Protein AF-0000000080313912 (afdb_homodimer)

Sequence (244 aa):
MTMTNVETLVRDYLETWNETDPARRRALFERVYAADAVYVDPHVAAEGREQIEQFVSAVQARYPGVRFTLHGAIDAHHDQARFTWRAAPEGAREPVAIGFDVVVTEQGRMKRVCGFLDEQPGMTMTNVETLVRDYLETWNETDPARRRALFERVYAADAVYVDPHVAAEGREQIEQFVSAVQARYPGVRFTLHGAIDAHHDQARFTWRAAPEGAREPVAIGFDVVVTEQGRMKRVCGFLDEQPG

Nearest PDB structures (foldseek):
  3dxo-assembly1_A  TM=9.340E-01  e=3.156E-14  Agrobacterium fabrum str. C58
  6x1i-assembly1_B  TM=9.127E-01  e=3.494E-13  Agrobacterium fabrum str. C58
  5ieo-assembly1_A  TM=6.331E-01  e=3.611E-06  synthetic construct
  6bjt-assembly1_B  TM=5.965E-01  e=3.678E-04  Pseudomonas sp. EGD-AKN5
  6d63-assembly1_A  TM=5.980E-01  e=7.246E-04  Pseudomonas sp. ADP

InterPro domains:
  IPR032710 NTF2-like domain superfamily [SSF54427] (3-118)
  IPR037401 SnoaL-like domain [PF12680] (10-112)

Solvent-accessible surface area (backbone atoms only — not comparable to full-atom values): 12937 Å² total; per-residue (Å²): 116,56,72,67,56,52,53,51,45,51,52,53,47,39,42,57,63,52,50,81,49,67,70,63,31,52,54,46,46,64,62,34,36,31,74,76,16,36,41,34,37,90,87,44,80,29,62,21,55,66,45,43,50,51,49,46,51,51,52,41,69,75,42,73,67,44,39,53,42,79,47,80,68,76,54,70,54,80,53,34,36,36,39,33,33,34,30,22,43,78,91,50,89,62,61,49,27,29,35,38,36,40,37,35,48,52,96,83,15,36,39,33,38,49,39,45,72,81,38,69,66,129,114,56,71,70,56,53,53,51,45,52,53,52,46,40,41,55,62,51,50,80,50,69,71,61,29,52,56,47,45,62,60,35,34,31,74,76,15,34,42,34,39,90,86,45,81,29,60,21,55,66,46,42,50,51,48,46,52,52,52,42,69,74,42,71,69,45,38,55,40,82,46,80,66,77,54,70,52,79,52,34,37,34,38,32,33,33,28,23,43,80,90,50,90,62,61,50,27,30,34,36,38,39,36,35,48,54,94,83,14,35,38,33,38,49,40,44,73,82,37,68,66,130

Radius of gyration: 18.84 Å; Cα contacts (8 Å, |Δi|>4): 471; chains: 2; bounding box: 37×59×44 Å

Structure (mmCIF, N/CA/C/O backbone):
data_AF-0000000080313912-model_v1
#
loop_
_entity.id
_entity.type
_entity.pdbx_description
1 polymer 'Putative isomerase'
#
loop_
_atom_site.group_PDB
_atom_site.id
_atom_site.type_symbol
_atom_site.label_atom_id
_atom_site.label_alt_id
_atom_site.label_comp_id
_atom_site.label_asym_id
_atom_site.label_entity_id
_atom_site.label_seq_id
_atom_site.pdbx_PDB_ins_code
_atom_site.Cartn_x
_atom_site.Cartn_y
_atom_site.Cartn_z
_atom_site.occupancy
_atom_site.B_iso_or_equiv
_atom_site.auth_seq_id
_atom_site.auth_comp_id
_atom_site.auth_asym_id
_atom_site.auth_atom_id
_atom_site.pdbx_PDB_model_num
ATOM 1 N N . MET A 1 1 ? -17.547 -1.642 -1.432 1 52.94 1 MET A N 1
ATOM 2 C CA . MET A 1 1 ? -17.328 -3.082 -1.383 1 52.94 1 MET A CA 1
ATOM 3 C C . MET A 1 1 ? -17.438 -3.604 0.046 1 52.94 1 MET A C 1
ATOM 5 O O . MET A 1 1 ? -16.969 -2.953 0.986 1 52.94 1 MET A O 1
ATOM 9 N N . THR A 1 2 ? -18.297 -4.559 0.246 1 66.81 2 THR A N 1
ATOM 10 C CA . THR A 1 2 ? -18.422 -5.098 1.596 1 66.81 2 THR A CA 1
ATOM 11 C C . THR A 1 2 ? -17.172 -5.879 1.983 1 66.81 2 THR A C 1
ATOM 13 O O . THR A 1 2 ? -16.359 -6.234 1.123 1 66.81 2 THR A O 1
ATOM 16 N N . MET A 1 3 ? -16.844 -5.812 3.186 1 71.62 3 MET A N 1
ATOM 17 C CA . MET A 1 3 ? -15.688 -6.535 3.725 1 71.62 3 MET A CA 1
ATOM 18 C C . MET A 1 3 ? -15.641 -7.961 3.184 1 71.62 3 MET A C 1
ATOM 20 O O . MET A 1 3 ? -14.57 -8.461 2.838 1 71.62 3 MET A O 1
ATOM 24 N N . THR A 1 4 ? -16.734 -8.586 2.998 1 71.56 4 THR A N 1
ATOM 25 C CA . THR A 1 4 ? -16.812 -9.961 2.527 1 71.56 4 THR A CA 1
ATOM 26 C C . THR A 1 4 ? -16.344 -10.062 1.076 1 71.56 4 THR A C 1
ATOM 28 O O . THR A 1 4 ? -15.633 -11 0.709 1 71.56 4 THR A O 1
ATOM 31 N N . ASN A 1 5 ? -16.562 -9.047 0.352 1 89.69 5 ASN A N 1
ATOM 32 C CA . ASN A 1 5 ? -16.203 -9.07 -1.062 1 89.69 5 ASN A CA 1
ATOM 33 C C . ASN A 1 5 ? -14.695 -8.906 -1.258 1 89.69 5 ASN A C 1
ATOM 35 O O . ASN A 1 5 ? -14.078 -9.641 -2.031 1 89.69 5 ASN A O 1
ATOM 39 N N . VAL A 1 6 ? -14.109 -8.164 -0.35 1 92.94 6 VAL A N 1
ATOM 40 C CA . VAL A 1 6 ? -12.68 -7.918 -0.508 1 92.94 6 VAL A CA 1
ATOM 41 C C . VAL A 1 6 ? -11.891 -9.125 -0.006 1 92.94 6 VAL A C 1
ATOM 43 O O . VAL A 1 6 ? -10.867 -9.492 -0.589 1 92.94 6 VAL A O 1
ATOM 46 N N . GLU A 1 7 ? -12.391 -9.773 1.024 1 93.12 7 GLU A N 1
ATOM 47 C CA . GLU A 1 7 ? -11.734 -10.953 1.562 1 93.12 7 GLU A CA 1
ATOM 48 C C . GLU A 1 7 ? -11.719 -12.094 0.544 1 93.12 7 GLU A C 1
ATOM 50 O O . GLU A 1 7 ? -10.703 -12.766 0.371 1 93.12 7 GLU A O 1
ATOM 55 N N . THR A 1 8 ? -12.859 -12.242 -0.047 1 96.19 8 THR A N 1
ATOM 56 C CA . THR A 1 8 ? -12.945 -13.25 -1.095 1 96.19 8 THR A CA 1
ATOM 57 C C . THR A 1 8 ? -12.008 -12.914 -2.252 1 96.19 8 THR A C 1
ATOM 59 O O . THR A 1 8 ? -11.32 -13.789 -2.779 1 96.19 8 THR A O 1
ATOM 62 N N . LEU A 1 9 ? -11.93 -11.695 -2.643 1 98 9 LEU A N 1
ATOM 63 C CA . LEU A 1 9 ? -11.078 -11.258 -3.742 1 98 9 LEU A CA 1
ATOM 64 C C . LEU A 1 9 ? -9.609 -11.484 -3.408 1 98 9 LEU A C 1
ATOM 66 O O . LEU A 1 9 ? -8.836 -11.938 -4.258 1 98 9 LEU A O 1
ATOM 70 N N . VAL A 1 10 ? -9.203 -11.234 -2.145 1 98.06 10 VAL A N 1
ATOM 71 C CA . VAL A 1 10 ? -7.82 -11.422 -1.72 1 98.06 10 VAL A CA 1
ATOM 72 C C . VAL A 1 10 ? -7.477 -12.914 -1.744 1 98.06 10 VAL A C 1
ATOM 74 O O . VAL A 1 10 ? -6.391 -13.297 -2.189 1 98.06 10 VAL A O 1
ATOM 77 N N . ARG A 1 11 ? -8.383 -13.727 -1.335 1 97.19 11 ARG A N 1
ATOM 78 C CA . ARG A 1 11 ? -8.148 -15.164 -1.364 1 97.19 11 ARG A CA 1
ATOM 79 C C . ARG A 1 11 ? -8.039 -15.672 -2.797 1 97.19 11 ARG A C 1
ATOM 81 O O . ARG A 1 11 ? -7.16 -16.484 -3.111 1 97.19 11 ARG A O 1
ATOM 88 N N . ASP A 1 12 ? -8.93 -15.211 -3.635 1 98.12 12 ASP A N 1
ATOM 89 C CA . ASP A 1 12 ? -8.859 -15.562 -5.047 1 98.12 12 ASP A CA 1
ATOM 90 C C . ASP A 1 12 ? -7.559 -15.062 -5.672 1 98.12 12 ASP A C 1
ATOM 92 O O . ASP A 1 12 ? -6.973 -15.734 -6.523 1 98.12 12 ASP A O 1
ATOM 96 N N . TYR A 1 13 ? -7.113 -13.914 -5.27 1 98.69 13 TYR A N 1
ATOM 97 C CA . TYR A 1 13 ? -5.844 -13.359 -5.727 1 98.69 13 TYR A CA 1
ATOM 98 C C . TYR A 1 13 ? -4.684 -14.281 -5.375 1 98.69 13 TYR A C 1
ATOM 100 O O . TYR A 1 13 ? -3.863 -14.617 -6.234 1 98.69 13 TYR A O 1
ATOM 108 N N . LEU A 1 14 ? -4.645 -14.727 -4.121 1 98.38 14 LEU A N 1
ATOM 109 C CA . LEU A 1 14 ? -3.576 -15.633 -3.725 1 98.38 14 LEU A CA 1
ATOM 110 C C . LEU A 1 14 ? -3.67 -16.953 -4.492 1 98.38 14 LEU A C 1
ATOM 112 O O . LEU A 1 14 ? -2.646 -17.562 -4.82 1 98.38 14 LEU A O 1
ATOM 116 N N . GLU A 1 15 ? -4.887 -17.328 -4.848 1 98.12 15 GLU A N 1
ATOM 117 C CA . GLU A 1 15 ? -5.074 -18.547 -5.621 1 98.12 15 GLU A CA 1
ATOM 118 C C . GLU A 1 15 ? -4.488 -18.406 -7.023 1 98.12 15 GLU A C 1
ATOM 120 O O . GLU A 1 15 ? -4.035 -19.391 -7.613 1 98.12 15 GLU A O 1
ATOM 125 N N . THR A 1 16 ? -4.434 -17.219 -7.59 1 98.44 16 THR A N 1
ATOM 126 C CA . THR A 1 16 ? -3.82 -17.031 -8.906 1 98.44 16 THR A CA 1
ATOM 127 C C . THR A 1 16 ? -2.348 -17.438 -8.875 1 98.44 16 THR A C 1
ATOM 129 O O . THR A 1 16 ? -1.796 -17.875 -9.883 1 98.44 16 THR A O 1
ATOM 132 N N . TRP A 1 17 ? -1.723 -17.344 -7.734 1 97.75 17 TRP A N 1
ATOM 133 C CA . TRP A 1 17 ? -0.312 -17.672 -7.582 1 97.75 17 TRP A CA 1
ATOM 134 C C . TRP A 1 17 ? -0.129 -19.172 -7.387 1 97.75 17 TRP A C 1
ATOM 136 O O . TRP A 1 17 ? 0.978 -19.703 -7.539 1 97.75 17 TRP A O 1
ATOM 146 N N . ASN A 1 18 ? -1.208 -19.828 -7.047 1 97.31 18 ASN A N 1
ATOM 147 C CA . ASN A 1 18 ? -1.13 -21.25 -6.711 1 97.31 18 ASN A CA 1
ATOM 148 C C . ASN A 1 18 ? -1.649 -22.125 -7.852 1 97.31 18 ASN A C 1
ATOM 150 O O . ASN A 1 18 ? -1.262 -23.297 -7.973 1 97.31 18 ASN A O 1
ATOM 154 N N . GLU A 1 19 ? -2.572 -21.594 -8.672 1 97.5 19 GLU A N 1
ATOM 155 C CA . GLU A 1 19 ? -3.219 -22.359 -9.734 1 97.5 19 GLU A CA 1
ATOM 156 C C . GLU A 1 19 ? -2.248 -22.641 -10.883 1 97.5 19 GLU A C 1
ATOM 158 O O . GLU A 1 19 ? -1.717 -21.703 -11.492 1 97.5 19 GLU A O 1
ATOM 163 N N . THR A 1 20 ? -2.059 -23.953 -11.211 1 94.88 20 THR A N 1
ATOM 164 C CA . THR A 1 20 ? -1.034 -24.297 -12.188 1 94.88 20 THR A CA 1
ATOM 165 C C . THR A 1 20 ? -1.67 -24.734 -13.5 1 94.88 20 THR A C 1
ATOM 167 O O . THR A 1 20 ? -0.987 -24.828 -14.523 1 94.88 20 THR A O 1
ATOM 170 N N . ASP A 1 21 ? -2.979 -24.922 -13.516 1 95.5 21 ASP A N 1
ATOM 171 C CA . ASP A 1 21 ? -3.672 -25.203 -14.766 1 95.5 21 ASP A CA 1
ATOM 172 C C . ASP A 1 21 ? -3.896 -23.938 -15.57 1 95.5 21 ASP A C 1
ATOM 174 O O . ASP A 1 21 ? -4.57 -23.016 -15.109 1 95.5 21 ASP A O 1
ATOM 178 N N . PRO A 1 22 ? -3.438 -23.891 -16.781 1 91.62 22 PRO A N 1
ATOM 179 C CA . PRO A 1 22 ? -3.473 -22.625 -17.516 1 91.62 22 PRO A CA 1
ATOM 180 C C . PRO A 1 22 ? -4.895 -22.141 -17.781 1 91.62 22 PRO A C 1
ATOM 182 O O . PRO A 1 22 ? -5.16 -20.938 -17.703 1 91.62 22 PRO A O 1
ATOM 185 N N . ALA A 1 23 ? -5.797 -23.016 -18.094 1 94.56 23 ALA A N 1
ATOM 186 C CA . ALA A 1 23 ? -7.168 -22.609 -18.391 1 94.56 23 ALA A CA 1
ATOM 187 C C . ALA A 1 23 ? -7.867 -22.094 -17.125 1 94.56 23 ALA A C 1
ATOM 189 O O . ALA A 1 23 ? -8.555 -21.062 -17.172 1 94.56 23 ALA A O 1
ATOM 190 N N . ARG A 1 24 ? -7.707 -22.812 -16.047 1 97.06 24 ARG A N 1
ATOM 191 C CA . ARG A 1 24 ? -8.289 -22.391 -14.781 1 97.06 24 ARG A CA 1
ATOM 192 C C . ARG A 1 24 ? -7.672 -21.078 -14.305 1 97.06 24 ARG A C 1
ATOM 194 O O . ARG A 1 24 ? -8.367 -20.203 -13.766 1 97.06 24 ARG A O 1
ATOM 201 N N . ARG A 1 25 ? -6.379 -20.969 -14.531 1 96.38 25 ARG A N 1
ATOM 202 C CA . ARG A 1 25 ? -5.688 -19.734 -14.141 1 96.38 25 ARG A CA 1
ATOM 203 C C . ARG A 1 25 ? -6.203 -18.547 -14.93 1 96.38 25 ARG A C 1
ATOM 205 O O . ARG A 1 25 ? -6.461 -1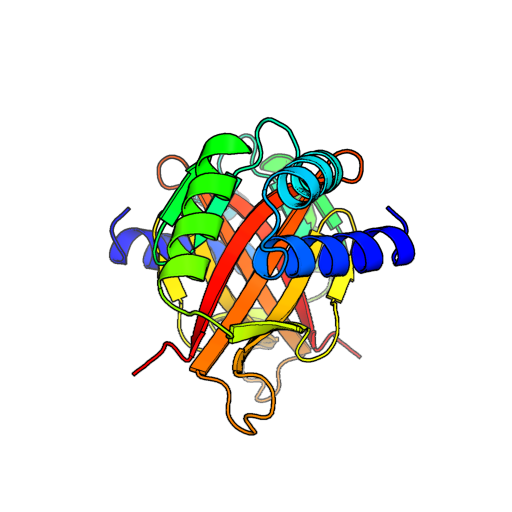7.484 -14.359 1 96.38 25 ARG A O 1
ATOM 212 N N . ARG A 1 26 ? -6.395 -18.703 -16.188 1 95.06 26 ARG A N 1
ATOM 213 C CA . ARG A 1 26 ? -6.895 -17.609 -17.031 1 95.06 26 ARG A CA 1
ATOM 214 C C . ARG A 1 26 ? -8.266 -17.141 -16.547 1 95.06 26 ARG A C 1
ATOM 216 O O . ARG A 1 26 ? -8.516 -15.938 -16.469 1 95.06 26 ARG A O 1
ATOM 223 N N . ALA A 1 27 ? -9.156 -18.062 -16.25 1 97 27 ALA A N 1
ATOM 224 C CA . ALA A 1 27 ? -10.492 -17.719 -15.758 1 97 27 ALA A CA 1
ATOM 225 C C . ALA A 1 27 ? -10.406 -16.984 -14.422 1 97 27 ALA A C 1
ATOM 227 O O . ALA A 1 27 ? -11.141 -16.016 -14.188 1 97 27 ALA A O 1
ATOM 228 N N . LEU A 1 28 ? -9.531 -17.484 -13.625 1 98 28 LEU A N 1
ATOM 229 C CA . LEU A 1 28 ? -9.32 -16.875 -12.32 1 98 28 LEU A CA 1
ATOM 230 C C . LEU A 1 28 ? -8.789 -15.453 -12.469 1 98 28 LEU A C 1
ATOM 232 O O . LEU A 1 28 ? -9.242 -14.539 -11.773 1 98 28 LEU A O 1
ATOM 236 N N . PHE A 1 29 ? -7.879 -15.227 -13.414 1 98.38 29 PHE A N 1
ATOM 237 C CA . PHE A 1 29 ? -7.316 -13.906 -13.664 1 98.38 29 PHE A CA 1
ATOM 238 C C . PHE A 1 29 ? -8.398 -12.93 -14.117 1 98.38 29 PHE A C 1
ATOM 240 O O . PHE A 1 29 ? -8.422 -11.773 -13.695 1 98.38 29 PHE A O 1
ATOM 247 N N . GLU A 1 30 ? -9.312 -13.398 -14.906 1 97.19 30 GLU A N 1
ATOM 248 C CA . GLU A 1 30 ? -10.391 -12.555 -15.414 1 97.19 30 GLU A CA 1
ATOM 249 C C . GLU A 1 30 ? -11.32 -12.117 -14.289 1 97.19 30 GLU A C 1
ATOM 251 O O . GLU A 1 30 ? -11.875 -11.016 -14.32 1 97.19 30 GLU A O 1
ATOM 256 N N . ARG A 1 31 ? -11.422 -12.961 -13.32 1 97.12 31 ARG A N 1
ATOM 257 C CA . ARG A 1 31 ? -12.297 -12.664 -12.195 1 97.12 31 ARG A CA 1
ATOM 258 C C . ARG A 1 31 ? -11.609 -11.734 -11.195 1 97.12 31 ARG A C 1
ATOM 260 O O . ARG A 1 31 ? -12.266 -10.898 -10.562 1 97.12 31 ARG A O 1
ATOM 267 N N . VAL A 1 32 ? -10.32 -11.828 -11.133 1 98.5 32 VAL A N 1
ATOM 268 C CA . VAL A 1 32 ? -9.586 -11.227 -10.023 1 98.5 32 VAL A CA 1
ATOM 269 C C . VAL A 1 32 ? -9.055 -9.859 -10.438 1 98.5 32 VAL A C 1
ATOM 271 O O . VAL A 1 32 ? -9.117 -8.898 -9.664 1 98.5 32 VAL A O 1
ATOM 274 N N . TYR A 1 33 ? -8.609 -9.742 -11.703 1 98.75 33 TYR A N 1
ATOM 275 C CA . TYR A 1 33 ? -7.895 -8.539 -12.109 1 98.75 33 TYR A CA 1
ATOM 276 C C . TYR A 1 33 ? -8.734 -7.711 -13.078 1 98.75 33 TYR A C 1
ATOM 278 O O . TYR A 1 33 ? -9.398 -8.258 -13.961 1 98.75 33 TYR A O 1
ATOM 286 N N . ALA A 1 34 ? -8.703 -6.41 -12.953 1 98.5 34 ALA A N 1
ATOM 287 C CA . ALA A 1 34 ? -9.148 -5.527 -14.023 1 98.5 34 ALA A CA 1
ATOM 288 C C . ALA A 1 34 ? -8.297 -5.723 -15.281 1 98.5 34 ALA A C 1
ATOM 290 O O . ALA A 1 34 ? -7.152 -6.168 -15.203 1 98.5 34 ALA A O 1
ATOM 291 N N . ALA A 1 35 ? -8.828 -5.383 -16.406 1 98.06 35 ALA A N 1
ATOM 292 C CA . ALA A 1 35 ? -8.117 -5.582 -17.656 1 98.06 35 ALA A CA 1
ATOM 293 C C . ALA A 1 35 ? -6.828 -4.77 -17.703 1 98.06 35 ALA A C 1
ATOM 295 O O . ALA A 1 35 ? -5.832 -5.203 -18.281 1 98.06 35 ALA A O 1
ATOM 296 N N . ASP A 1 36 ? -6.832 -3.621 -17.016 1 98.12 36 ASP A N 1
ATOM 297 C CA . ASP A 1 36 ? -5.672 -2.736 -17 1 98.12 36 ASP A CA 1
ATOM 298 C C . ASP A 1 36 ? -4.992 -2.734 -15.633 1 98.12 36 ASP A C 1
ATOM 300 O O . ASP A 1 36 ? -4.461 -1.709 -15.203 1 98.12 36 ASP A O 1
ATOM 304 N N . ALA A 1 37 ? -5.09 -3.875 -14.945 1 98.75 37 ALA A N 1
ATOM 305 C CA . ALA A 1 37 ? -4.477 -3.99 -13.617 1 98.75 37 ALA A CA 1
ATOM 306 C C . ALA A 1 37 ? -2.969 -3.766 -13.695 1 98.75 37 ALA A C 1
ATOM 308 O O . ALA A 1 37 ? -2.334 -4.098 -14.695 1 98.75 37 ALA A O 1
ATOM 309 N N . VAL A 1 38 ? -2.422 -3.146 -12.68 1 98.88 38 VAL A N 1
ATOM 310 C CA . VAL A 1 38 ? -0.985 -2.947 -12.531 1 98.88 38 VAL A CA 1
ATOM 311 C C . VAL A 1 38 ? -0.48 -3.723 -11.32 1 98.88 38 VAL A C 1
ATOM 313 O O . VAL A 1 38 ? -1.07 -3.652 -10.234 1 98.88 38 VAL A O 1
ATOM 316 N N . TYR A 1 39 ? 0.536 -4.52 -11.523 1 98.88 39 TYR A N 1
ATOM 317 C CA . TYR A 1 39 ? 1.182 -5.297 -10.469 1 98.88 39 TYR A CA 1
ATOM 318 C C . TYR A 1 39 ? 2.652 -4.922 -10.336 1 98.88 39 TYR A C 1
ATOM 320 O O . TYR A 1 39 ? 3.418 -5.039 -11.297 1 98.88 39 TYR A O 1
ATOM 328 N N . VAL A 1 40 ? 3.012 -4.414 -9.133 1 98.81 40 VAL A N 1
ATOM 329 C CA . VAL A 1 40 ? 4.391 -3.998 -8.914 1 98.81 40 VAL A CA 1
ATOM 330 C C . VAL A 1 40 ? 4.934 -4.652 -7.641 1 98.81 40 VAL A C 1
ATOM 332 O O . VAL A 1 40 ? 4.312 -4.562 -6.578 1 98.81 40 VAL A O 1
ATOM 335 N N . ASP A 1 41 ? 5.938 -5.371 -7.734 1 98.06 41 ASP A N 1
ATOM 336 C CA . ASP A 1 41 ? 6.734 -5.832 -6.602 1 98.06 41 ASP A CA 1
ATOM 337 C C . ASP A 1 41 ? 8.227 -5.648 -6.863 1 98.06 41 ASP A C 1
ATOM 339 O O . ASP A 1 41 ? 8.617 -5.082 -7.891 1 98.06 41 ASP A O 1
ATOM 343 N N . PRO A 1 42 ? 9.164 -5.93 -5.945 1 97.31 42 PRO A N 1
ATOM 344 C CA . PRO A 1 42 ? 10.578 -5.594 -6.148 1 97.31 42 PRO A CA 1
ATOM 345 C C . PRO A 1 42 ? 11.141 -6.18 -7.441 1 97.31 42 PRO A C 1
ATOM 347 O O . PRO A 1 42 ? 12.117 -5.656 -7.988 1 97.31 42 PRO A O 1
ATOM 350 N N . HIS A 1 43 ? 10.523 -7.145 -7.973 1 96.88 43 HIS A N 1
ATOM 351 C CA . HIS A 1 43 ? 11.102 -7.875 -9.094 1 96.88 43 HIS A CA 1
ATOM 352 C C . HIS A 1 43 ? 10.453 -7.461 -10.414 1 96.88 43 HIS A C 1
ATOM 354 O O . HIS A 1 43 ? 11.023 -7.691 -11.484 1 96.88 43 HIS A O 1
ATOM 360 N N . VAL A 1 44 ? 9.289 -6.832 -10.344 1 98 44 VAL A N 1
ATOM 361 C CA . VAL A 1 44 ? 8.586 -6.617 -11.602 1 98 44 VAL A CA 1
ATOM 362 C C . VAL A 1 44 ? 7.66 -5.41 -11.484 1 98 44 VAL A C 1
ATOM 364 O O . VAL A 1 44 ? 7.184 -5.09 -10.391 1 98 44 VAL A O 1
ATOM 367 N N . ALA A 1 45 ? 7.434 -4.727 -12.562 1 98.62 45 ALA A N 1
ATOM 368 C CA . ALA A 1 45 ? 6.309 -3.836 -12.82 1 98.62 45 ALA A CA 1
ATOM 369 C C . ALA A 1 45 ? 5.523 -4.289 -14.055 1 98.62 45 ALA A C 1
ATOM 371 O O . ALA A 1 45 ? 5.953 -4.066 -15.188 1 98.62 45 ALA A O 1
ATOM 372 N N . ALA A 1 46 ? 4.371 -4.941 -13.844 1 98.75 46 ALA A N 1
ATOM 373 C CA . ALA A 1 46 ? 3.59 -5.551 -14.914 1 98.75 46 ALA A CA 1
ATOM 374 C C . ALA A 1 46 ? 2.266 -4.816 -15.117 1 98.75 46 ALA A C 1
ATOM 376 O O . ALA A 1 46 ? 1.638 -4.383 -14.148 1 98.75 46 ALA A O 1
ATOM 377 N N . GLU A 1 47 ? 1.92 -4.699 -16.328 1 98.62 47 GLU A N 1
ATOM 378 C CA . GLU A 1 47 ? 0.667 -4.027 -16.656 1 98.62 47 GLU A CA 1
ATOM 379 C C . GLU A 1 47 ? -0.229 -4.926 -17.516 1 98.62 47 GLU A C 1
ATOM 381 O O . GLU A 1 47 ? 0.21 -5.465 -18.531 1 98.62 47 GLU A O 1
ATOM 386 N N . GLY A 1 48 ? -1.445 -4.977 -17.078 1 98.38 48 GLY A N 1
ATOM 387 C CA . GLY A 1 48 ? -2.418 -5.805 -17.781 1 98.38 48 GLY A CA 1
ATOM 388 C C . GLY A 1 48 ? -2.361 -7.266 -17.375 1 98.38 48 GLY A C 1
ATOM 389 O O . GLY A 1 48 ? -1.322 -7.746 -16.906 1 98.38 48 GLY A O 1
ATOM 390 N N . ARG A 1 49 ? -3.465 -7.98 -17.594 1 98.19 49 ARG A N 1
ATOM 391 C CA . ARG A 1 49 ? -3.613 -9.359 -17.156 1 98.19 49 ARG A CA 1
ATOM 392 C C . ARG A 1 49 ? -2.562 -10.258 -17.812 1 98.19 49 ARG A C 1
ATOM 394 O O . ARG A 1 49 ? -2.006 -11.141 -17.156 1 98.19 49 ARG A O 1
ATOM 401 N N . GLU A 1 50 ? -2.223 -9.969 -18.984 1 97 50 GLU A N 1
ATOM 402 C CA . GLU A 1 50 ? -1.305 -10.844 -19.719 1 97 50 GLU A CA 1
ATOM 403 C C . GLU A 1 50 ? 0.096 -10.789 -19.109 1 97 50 GLU A C 1
ATOM 405 O O . GLU A 1 50 ? 0.699 -11.828 -18.844 1 97 50 GLU A O 1
ATOM 410 N N . GLN A 1 51 ? 0.583 -9.57 -18.859 1 98.31 51 GLN A N 1
ATOM 411 C CA . GLN A 1 51 ? 1.914 -9.43 -18.281 1 98.31 51 GLN A CA 1
ATOM 412 C C . GLN A 1 51 ? 1.957 -10 -16.859 1 98.31 51 GLN A C 1
ATOM 414 O O . GLN A 1 51 ? 2.939 -10.633 -16.469 1 98.31 51 GLN A O 1
ATOM 419 N N . ILE A 1 52 ? 0.918 -9.781 -16.125 1 98.62 52 ILE A N 1
ATOM 420 C CA . ILE A 1 52 ? 0.866 -10.289 -14.758 1 98.62 52 ILE A CA 1
ATOM 421 C C . ILE A 1 52 ? 0.862 -11.812 -14.773 1 98.62 52 ILE A C 1
ATOM 423 O O . ILE A 1 52 ? 1.596 -12.453 -14.016 1 98.62 52 ILE A O 1
ATOM 427 N N . GLU A 1 53 ? 0.067 -12.367 -15.641 1 97.62 53 GLU A N 1
ATOM 428 C CA . GLU A 1 53 ? -0.008 -13.82 -15.742 1 97.62 53 GLU A CA 1
ATOM 429 C C . GLU A 1 53 ? 1.338 -14.414 -16.141 1 97.62 53 GLU A C 1
ATOM 431 O O . GLU A 1 53 ? 1.726 -15.477 -15.648 1 97.62 53 GLU A O 1
ATOM 436 N N . GLN A 1 54 ? 2.023 -13.781 -17.047 1 96.81 54 GLN A N 1
ATOM 437 C CA . GLN A 1 54 ? 3.346 -14.242 -17.453 1 96.81 54 GLN A CA 1
ATOM 438 C C . GLN A 1 54 ? 4.309 -14.266 -16.266 1 96.81 54 GLN A C 1
ATOM 440 O O . GLN A 1 54 ? 5.086 -15.203 -16.094 1 96.81 54 GLN A O 1
ATOM 445 N N . PHE A 1 55 ? 4.23 -13.266 -15.5 1 97.88 55 PHE A N 1
ATOM 446 C CA . PHE A 1 55 ? 5.113 -13.188 -14.344 1 97.88 55 PHE A CA 1
ATOM 447 C C . PHE A 1 55 ? 4.781 -14.281 -13.336 1 97.88 55 PHE A C 1
ATOM 449 O O . PHE A 1 55 ? 5.68 -14.945 -12.82 1 97.88 55 PHE A O 1
ATOM 456 N N . VAL A 1 56 ? 3.498 -14.453 -13.055 1 97.44 56 VAL A N 1
ATOM 457 C CA . VAL A 1 56 ? 3.062 -15.492 -12.133 1 97.44 56 VAL A CA 1
ATOM 458 C C . VAL A 1 56 ? 3.543 -16.859 -12.625 1 97.44 56 VAL A C 1
ATOM 460 O O . VAL A 1 56 ? 4.043 -17.672 -11.844 1 97.44 56 VAL A O 1
ATOM 463 N N . SER A 1 57 ? 3.436 -17.078 -13.93 1 96.25 57 SER A N 1
ATOM 464 C CA . SER A 1 57 ? 3.896 -18.328 -14.531 1 96.25 57 SER A CA 1
ATOM 465 C C . SER A 1 57 ? 5.395 -18.516 -14.328 1 96.25 57 SER A C 1
ATOM 467 O O . SER A 1 57 ? 5.844 -19.625 -14 1 96.25 57 SER A O 1
ATOM 469 N N . ALA A 1 58 ? 6.125 -17.469 -14.523 1 96.44 58 ALA A N 1
ATOM 470 C CA . ALA A 1 58 ? 7.574 -17.531 -14.352 1 96.44 58 ALA A CA 1
ATOM 471 C C . ALA A 1 58 ? 7.945 -17.844 -12.906 1 96.44 58 ALA A C 1
ATOM 473 O O . ALA A 1 58 ? 8.852 -18.641 -12.648 1 96.44 58 ALA A O 1
ATOM 474 N N . VAL A 1 59 ? 7.285 -17.203 -11.984 1 95.69 59 VAL A N 1
ATOM 475 C CA . VAL A 1 59 ? 7.547 -17.438 -10.57 1 95.69 59 VAL A CA 1
ATOM 476 C C . VAL A 1 59 ? 7.211 -18.891 -10.211 1 95.69 59 VAL A C 1
ATOM 478 O O . VAL A 1 59 ? 7.984 -19.562 -9.523 1 95.69 59 VAL A O 1
ATOM 481 N N . GLN A 1 60 ? 6.094 -19.406 -10.688 1 95.19 60 GLN A N 1
ATOM 482 C CA . GLN A 1 60 ? 5.699 -20.781 -10.414 1 95.19 60 GLN A CA 1
ATOM 483 C C . GLN A 1 60 ? 6.738 -21.766 -10.945 1 95.19 60 GLN A C 1
ATOM 485 O O . GLN A 1 60 ? 7.031 -22.766 -10.305 1 95.19 60 GLN A O 1
ATOM 490 N N . ALA A 1 61 ? 7.23 -21.438 -12.086 1 94.5 61 ALA A N 1
ATOM 491 C CA . ALA A 1 61 ? 8.234 -22.312 -12.695 1 94.5 61 ALA A CA 1
ATOM 492 C C . ALA A 1 61 ? 9.523 -22.328 -11.867 1 94.5 61 ALA A C 1
ATOM 494 O O . ALA A 1 61 ? 10.195 -23.359 -11.781 1 94.5 61 ALA A O 1
ATOM 495 N N . ARG A 1 62 ? 9.828 -21.219 -11.25 1 92.75 62 ARG A N 1
ATOM 496 C CA . ARG A 1 62 ? 11.062 -21.078 -10.477 1 92.75 62 ARG A CA 1
ATOM 497 C C . ARG A 1 62 ? 10.93 -21.75 -9.117 1 92.75 62 ARG A C 1
ATOM 499 O O . ARG A 1 62 ? 11.922 -22.203 -8.531 1 92.75 62 ARG A O 1
ATOM 506 N N . TYR A 1 63 ? 9.719 -21.875 -8.586 1 90.88 63 TYR A N 1
ATOM 507 C CA . TYR A 1 63 ? 9.477 -22.406 -7.254 1 90.88 63 TYR A CA 1
ATOM 508 C C . TYR A 1 63 ? 8.398 -23.484 -7.289 1 90.88 63 TYR A C 1
ATOM 510 O O . TYR A 1 63 ? 7.348 -23.344 -6.652 1 90.88 63 TYR A O 1
ATOM 518 N N . PRO A 1 64 ? 8.742 -24.578 -7.949 1 90.5 64 PRO A N 1
ATOM 519 C CA . PRO A 1 64 ? 7.75 -25.656 -8.016 1 90.5 64 PRO A CA 1
ATOM 520 C C . PRO A 1 64 ? 7.359 -26.188 -6.641 1 90.5 64 PRO A C 1
ATOM 522 O O . PRO A 1 64 ? 8.227 -26.375 -5.781 1 90.5 64 PRO A O 1
ATOM 525 N N . GLY A 1 65 ? 6.082 -26.297 -6.402 1 91.12 65 GLY A N 1
ATOM 526 C CA . GLY A 1 65 ? 5.594 -26.891 -5.172 1 91.12 65 GLY A CA 1
ATOM 527 C C . GLY A 1 65 ? 5.379 -25.875 -4.062 1 91.12 65 GLY A C 1
ATOM 528 O O . GLY A 1 65 ? 4.891 -26.234 -2.984 1 91.12 65 GLY A O 1
ATOM 529 N N . VAL A 1 66 ? 5.777 -24.719 -4.281 1 95.31 66 VAL A N 1
ATOM 530 C CA . VAL A 1 66 ? 5.586 -23.672 -3.287 1 95.31 66 VAL A CA 1
ATOM 531 C C . VAL A 1 66 ? 4.152 -23.141 -3.355 1 95.31 66 VAL A C 1
ATOM 533 O O . VAL A 1 66 ? 3.602 -22.969 -4.445 1 95.31 66 VAL A O 1
ATOM 536 N N . ARG A 1 67 ? 3.566 -22.922 -2.197 1 96.81 67 ARG A N 1
ATOM 537 C CA . ARG A 1 67 ? 2.213 -22.391 -2.104 1 96.81 67 ARG A CA 1
ATOM 538 C C . ARG A 1 67 ? 2.211 -21.031 -1.4 1 96.81 67 ARG A C 1
ATOM 540 O O . ARG A 1 67 ? 2.891 -20.859 -0.388 1 96.81 67 ARG A O 1
ATOM 547 N N . PHE A 1 68 ? 1.438 -20.172 -1.95 1 97.31 68 PHE A N 1
ATOM 548 C CA . PHE A 1 68 ? 1.221 -18.859 -1.354 1 97.31 68 PHE A CA 1
ATOM 549 C C . PHE A 1 68 ? -0.062 -18.844 -0.532 1 97.31 68 PHE A C 1
ATOM 551 O O . PHE A 1 68 ? -1.141 -19.141 -1.048 1 97.31 68 PHE A O 1
ATOM 558 N N . THR A 1 69 ? 0.063 -18.469 0.746 1 97 69 THR A N 1
ATOM 559 C CA . THR A 1 69 ? -1.095 -18.469 1.632 1 97 69 THR A CA 1
ATOM 560 C C . THR A 1 69 ? -1.13 -17.203 2.475 1 97 69 THR A C 1
ATOM 562 O O . THR A 1 69 ? -0.094 -16.578 2.705 1 97 69 THR A O 1
ATOM 565 N N . LEU A 1 70 ? -2.35 -16.891 2.848 1 97.62 70 LEU A N 1
ATOM 566 C CA . LEU A 1 70 ? -2.539 -15.742 3.713 1 97.62 70 LEU A CA 1
ATOM 567 C C . LEU A 1 70 ? -1.821 -15.93 5.043 1 97.62 70 LEU A C 1
ATOM 569 O O . LEU A 1 70 ? -1.872 -17.016 5.633 1 97.62 70 LEU A O 1
ATOM 573 N N . HIS A 1 71 ? -1.108 -14.969 5.48 1 96.81 71 HIS A N 1
ATOM 574 C CA . HIS A 1 71 ? -0.433 -14.938 6.773 1 96.81 71 HIS A CA 1
ATOM 575 C C . HIS A 1 71 ? -0.95 -13.797 7.641 1 96.81 71 HIS A C 1
ATOM 577 O O . HIS A 1 71 ? -0.488 -12.664 7.52 1 96.81 71 HIS A O 1
ATOM 583 N N . GLY A 1 72 ? -1.88 -14.125 8.539 1 96.38 72 GLY A N 1
ATOM 584 C CA . GLY A 1 72 ? -2.506 -13.109 9.375 1 96.38 72 GLY A CA 1
ATOM 585 C C . GLY A 1 72 ? -3.818 -12.602 8.812 1 96.38 72 GLY A C 1
ATOM 586 O O . GLY A 1 72 ? -4.461 -13.281 8.008 1 96.38 72 GLY A O 1
ATOM 587 N N . ALA A 1 73 ? -4.266 -11.391 9.234 1 96.94 73 ALA A N 1
ATOM 588 C CA . ALA A 1 73 ? -5.578 -10.852 8.883 1 96.94 73 ALA A CA 1
ATOM 589 C C . ALA A 1 73 ? -5.492 -9.953 7.652 1 96.94 73 ALA A C 1
ATOM 591 O O . ALA A 1 73 ? -4.406 -9.484 7.293 1 96.94 73 ALA A O 1
ATOM 592 N N . ILE A 1 74 ? -6.617 -9.828 7.02 1 98.12 74 ILE A N 1
ATOM 593 C CA . ILE A 1 74 ? -6.801 -8.805 5.992 1 98.12 74 ILE A CA 1
ATOM 594 C C . ILE A 1 74 ? -7.336 -7.523 6.629 1 98.12 74 ILE A C 1
ATOM 596 O O . ILE A 1 74 ? -8.305 -7.555 7.391 1 98.12 74 ILE A O 1
ATOM 600 N N . ASP A 1 75 ? -6.645 -6.414 6.488 1 97.75 75 ASP A N 1
ATOM 601 C CA . ASP A 1 75 ? -7.125 -5.098 6.898 1 97.75 75 ASP A CA 1
ATOM 602 C C . ASP A 1 75 ? -7.668 -4.316 5.703 1 97.75 75 ASP A C 1
ATOM 604 O O . ASP A 1 75 ? -6.902 -3.838 4.867 1 97.75 75 ASP A O 1
ATOM 608 N N . ALA A 1 76 ? -9.039 -4.238 5.633 1 97.69 76 ALA A N 1
ATOM 609 C CA . ALA A 1 76 ? -9.672 -3.652 4.457 1 97.69 76 ALA A CA 1
ATOM 610 C C . ALA A 1 76 ? -10.547 -2.463 4.84 1 97.69 76 ALA A C 1
ATOM 612 O O . ALA A 1 76 ? -11.18 -2.465 5.902 1 97.69 76 ALA A O 1
ATOM 613 N N . HIS A 1 77 ? -10.492 -1.427 4.098 1 97.19 77 HIS A N 1
ATOM 614 C CA . HIS A 1 77 ? -11.43 -0.309 4.145 1 97.19 77 HIS A CA 1
ATOM 615 C C . HIS A 1 77 ? -11.516 0.394 2.795 1 97.19 77 HIS A C 1
ATOM 617 O O . HIS A 1 77 ? -10.562 0.369 2.014 1 97.19 77 HIS A O 1
ATOM 623 N N . HIS A 1 78 ? -12.695 1.002 2.475 1 97 78 HIS A N 1
ATOM 624 C CA . HIS A 1 78 ? -12.945 1.651 1.192 1 97 78 HIS A CA 1
ATOM 625 C C . HIS A 1 78 ? -12.633 0.713 0.031 1 97 78 HIS A C 1
ATOM 627 O O . HIS A 1 78 ? -13.195 -0.382 -0.055 1 97 78 HIS A O 1
ATOM 633 N N . ASP A 1 79 ? -11.672 1.022 -0.818 1 96.62 79 ASP A N 1
ATOM 634 C CA . ASP A 1 79 ? -11.391 0.219 -2.004 1 96.62 79 ASP A CA 1
ATOM 635 C C . ASP A 1 79 ? -10 -0.411 -1.92 1 96.62 79 ASP A C 1
ATOM 637 O O . ASP A 1 79 ? -9.383 -0.708 -2.945 1 96.62 79 ASP A O 1
ATOM 641 N N . GLN A 1 80 ? -9.57 -0.59 -0.667 1 98.31 80 GLN A N 1
ATOM 642 C CA . GLN A 1 80 ? -8.203 -1.097 -0.553 1 98.31 80 GLN A CA 1
ATOM 643 C C . GLN A 1 80 ? -8.078 -2.088 0.6 1 98.31 80 GLN A C 1
ATOM 645 O O . GLN A 1 80 ? -8.938 -2.127 1.487 1 98.31 80 GLN A O 1
ATOM 650 N N . ALA A 1 81 ? -7.062 -2.854 0.547 1 98.5 81 ALA A N 1
ATOM 651 C CA . ALA A 1 81 ? -6.754 -3.818 1.6 1 98.5 81 ALA A CA 1
ATOM 652 C C . ALA A 1 81 ? -5.25 -4.074 1.685 1 98.5 81 ALA A C 1
ATOM 654 O O . ALA A 1 81 ? -4.539 -3.955 0.687 1 98.5 81 ALA A O 1
ATOM 655 N N . ARG A 1 82 ? -4.797 -4.387 2.816 1 98.81 82 ARG A N 1
ATOM 656 C CA . ARG A 1 82 ? -3.434 -4.871 3.004 1 98.81 82 ARG A CA 1
ATOM 657 C C . ARG A 1 82 ? -3.424 -6.238 3.68 1 98.81 82 ARG A C 1
ATOM 659 O O . ARG A 1 82 ? -4.285 -6.531 4.512 1 98.81 82 ARG A O 1
ATOM 666 N N . PHE A 1 83 ? -2.479 -6.996 3.342 1 98.75 83 PHE A N 1
ATOM 667 C CA . PHE A 1 83 ? -2.338 -8.328 3.91 1 98.75 83 PHE A CA 1
ATOM 668 C C . PHE A 1 83 ? -0.931 -8.867 3.684 1 98.75 83 PHE A C 1
ATOM 670 O O . PHE A 1 83 ? -0.201 -8.375 2.822 1 98.75 83 PHE A O 1
ATOM 677 N N . THR A 1 84 ? -0.562 -9.828 4.496 1 98.62 84 THR A N 1
ATOM 678 C CA . THR A 1 84 ? 0.704 -10.547 4.395 1 98.62 84 THR A CA 1
ATOM 679 C C . THR A 1 84 ? 0.478 -11.977 3.908 1 98.62 84 THR A C 1
ATOM 681 O O . THR A 1 84 ? -0.556 -12.578 4.203 1 98.62 84 THR A O 1
ATOM 684 N N . TRP A 1 85 ? 1.394 -12.383 3.119 1 98.06 85 TRP A N 1
ATOM 685 C CA . TRP A 1 85 ? 1.353 -13.758 2.639 1 98.06 85 TRP A CA 1
ATOM 686 C C . TRP A 1 85 ? 2.691 -14.453 2.863 1 98.06 85 TRP A C 1
ATOM 688 O O . TRP A 1 85 ? 3.711 -13.797 3.08 1 98.06 85 TRP A O 1
ATOM 698 N N . ARG A 1 86 ? 2.639 -15.711 2.934 1 96.88 86 ARG A N 1
ATOM 699 C CA . ARG A 1 86 ? 3.854 -16.516 3.014 1 96.88 86 ARG A CA 1
ATOM 700 C C . ARG A 1 86 ? 3.906 -17.547 1.887 1 96.88 86 ARG A C 1
ATOM 702 O O . ARG A 1 86 ? 2.867 -18.031 1.431 1 96.88 86 ARG A O 1
ATOM 709 N N . ALA A 1 87 ? 5.051 -17.828 1.438 1 97.19 87 ALA A N 1
ATOM 710 C CA . ALA A 1 87 ? 5.332 -18.844 0.435 1 97.19 87 ALA A CA 1
ATOM 711 C C . ALA A 1 87 ? 6.148 -19.984 1.032 1 97.19 87 ALA A C 1
ATOM 713 O O . ALA A 1 87 ? 7.23 -19.766 1.579 1 97.19 87 ALA A O 1
ATOM 714 N N . ALA A 1 88 ? 5.625 -21.109 0.987 1 96 88 ALA A N 1
ATOM 715 C CA . ALA A 1 88 ? 6.32 -22.266 1.541 1 96 88 ALA A CA 1
ATOM 716 C C . ALA A 1 88 ? 5.969 -23.531 0.772 1 96 88 ALA A C 1
ATOM 718 O O . ALA A 1 88 ? 4.848 -23.688 0.279 1 96 88 ALA A O 1
ATOM 719 N N . PRO A 1 89 ? 6.996 -24.391 0.689 1 92.44 89 PRO A N 1
ATOM 720 C CA . PRO A 1 89 ? 6.637 -25.719 0.182 1 92.44 89 PRO A CA 1
ATOM 721 C C . PRO A 1 89 ? 5.605 -26.422 1.057 1 92.44 89 PRO A C 1
ATOM 723 O O . PRO A 1 89 ? 5.492 -26.125 2.248 1 92.44 89 PRO A O 1
ATOM 726 N N . GLU A 1 90 ? 4.809 -27.219 0.398 1 84.38 90 GLU A N 1
ATOM 727 C CA . GLU A 1 90 ? 3.834 -27.984 1.16 1 84.38 90 GLU A CA 1
ATOM 728 C C . GLU A 1 90 ? 4.504 -28.75 2.299 1 84.38 90 GLU A C 1
ATOM 730 O O . GLU A 1 90 ? 5.527 -29.406 2.098 1 84.38 90 GLU A O 1
ATOM 735 N N . GLY A 1 91 ? 3.959 -28.5 3.48 1 83.56 91 GLY A N 1
ATOM 736 C CA . GLY A 1 91 ? 4.445 -29.266 4.621 1 83.56 91 GLY A CA 1
ATOM 737 C C . GLY A 1 91 ? 5.629 -28.625 5.309 1 83.56 91 GLY A C 1
ATOM 738 O O . GLY A 1 91 ? 6.051 -29.062 6.379 1 83.56 91 GLY A O 1
ATOM 739 N N . ALA A 1 92 ? 6.156 -27.531 4.652 1 84.94 92 ALA A N 1
ATOM 740 C CA . ALA A 1 92 ? 7.301 -26.875 5.266 1 84.94 92 ALA A CA 1
ATOM 741 C C . ALA A 1 92 ? 6.855 -25.953 6.406 1 84.94 92 ALA A C 1
ATOM 743 O O . ALA A 1 92 ? 5.797 -25.328 6.332 1 84.94 92 ALA A O 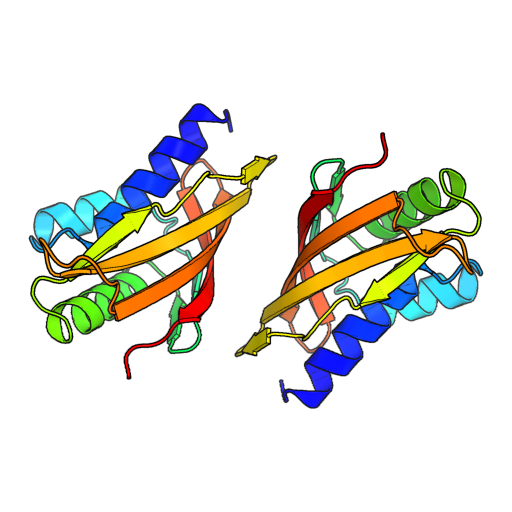1
ATOM 744 N N . ARG A 1 93 ? 7.621 -26.031 7.496 1 82.19 93 ARG A N 1
ATOM 745 C CA . ARG A 1 93 ? 7.312 -25.203 8.648 1 82.19 93 ARG A CA 1
ATOM 746 C C . ARG A 1 93 ? 7.742 -23.75 8.414 1 82.19 93 ARG A C 1
ATOM 748 O O . ARG A 1 93 ? 7.012 -22.828 8.758 1 82.19 93 ARG A O 1
ATOM 755 N N . GLU A 1 94 ? 8.844 -23.641 7.672 1 89.75 94 GLU A N 1
ATOM 756 C CA . GLU A 1 94 ? 9.398 -22.312 7.477 1 89.75 94 GLU A CA 1
ATOM 757 C C . GLU A 1 94 ? 9.133 -21.797 6.059 1 89.75 94 GLU A C 1
ATOM 759 O O . GLU A 1 94 ? 9.32 -22.531 5.086 1 89.75 94 GLU A O 1
ATOM 764 N N . PRO A 1 95 ? 8.695 -20.625 6.004 1 94.69 95 PRO A N 1
ATOM 765 C CA . PRO A 1 95 ? 8.484 -20.062 4.672 1 94.69 95 PRO A CA 1
ATOM 766 C C . PRO A 1 95 ? 9.789 -19.703 3.963 1 94.69 95 PRO A C 1
ATOM 768 O O . PRO A 1 95 ? 10.789 -19.422 4.621 1 94.69 95 PRO A O 1
ATOM 771 N N . VAL A 1 96 ? 9.773 -19.781 2.656 1 93.75 96 VAL A N 1
ATOM 772 C CA . VAL A 1 96 ? 10.93 -19.359 1.855 1 93.75 96 VAL A CA 1
ATOM 773 C C . VAL A 1 96 ? 10.812 -17.891 1.505 1 93.75 96 VAL A C 1
ATOM 775 O O . VAL A 1 96 ? 11.789 -17.266 1.093 1 93.75 96 VAL A O 1
ATOM 778 N N . ALA A 1 97 ? 9.602 -17.359 1.62 1 95.75 97 ALA A N 1
ATOM 779 C CA . ALA A 1 97 ? 9.359 -15.93 1.391 1 95.75 97 ALA A CA 1
ATOM 780 C C . ALA A 1 97 ? 8.141 -15.453 2.166 1 95.75 97 ALA A C 1
ATOM 782 O O . ALA A 1 97 ? 7.191 -16.219 2.377 1 95.75 97 ALA A O 1
ATOM 783 N N . ILE A 1 98 ? 8.211 -14.297 2.66 1 97.75 98 ILE A N 1
ATOM 784 C CA . ILE A 1 98 ? 7.086 -13.578 3.238 1 97.75 98 ILE A CA 1
ATOM 785 C C . ILE A 1 98 ? 6.902 -12.242 2.516 1 97.75 98 ILE A C 1
ATOM 787 O O . ILE A 1 98 ? 7.855 -11.477 2.354 1 97.75 98 ILE A O 1
ATOM 791 N N . GLY A 1 99 ? 5.715 -12.031 2.047 1 98.19 99 GLY A N 1
ATOM 792 C CA . GLY A 1 99 ? 5.43 -10.797 1.338 1 98.19 99 GLY A CA 1
ATOM 793 C C . GLY A 1 99 ? 4.273 -10.016 1.94 1 98.19 99 GLY A C 1
ATOM 794 O O . GLY A 1 99 ? 3.57 -10.523 2.816 1 98.19 99 GLY A O 1
ATOM 795 N N . PHE A 1 100 ? 4.195 -8.805 1.537 1 98.75 100 PHE A N 1
ATOM 796 C CA . PHE A 1 100 ? 3.176 -7.852 1.965 1 98.75 100 PHE A CA 1
ATOM 797 C C . PHE A 1 100 ? 2.598 -7.105 0.77 1 98.75 100 PHE A C 1
ATOM 799 O O . PHE A 1 100 ? 3.344 -6.578 -0.059 1 98.75 100 PHE A O 1
ATOM 806 N N . ASP A 1 101 ? 1.264 -7.148 0.662 1 98.88 101 ASP A N 1
ATOM 807 C CA . ASP A 1 101 ? 0.612 -6.473 -0.455 1 98.88 101 ASP A CA 1
ATOM 808 C C . ASP A 1 101 ? -0.386 -5.43 0.042 1 98.88 101 ASP A C 1
ATOM 810 O O . ASP A 1 101 ? -1.098 -5.66 1.021 1 98.88 101 ASP A O 1
ATOM 814 N N . VAL A 1 102 ? -0.422 -4.301 -0.606 1 98.88 102 VAL A N 1
ATOM 815 C CA . VAL A 1 102 ? -1.591 -3.426 -0.604 1 98.88 102 VAL A CA 1
ATOM 816 C C . VAL A 1 102 ? -2.279 -3.479 -1.966 1 98.88 102 VAL A C 1
ATOM 818 O O . VAL A 1 102 ? -1.627 -3.342 -3.004 1 98.88 102 VAL A O 1
ATOM 821 N N . VAL A 1 103 ? -3.617 -3.664 -1.974 1 98.75 103 VAL A N 1
ATOM 822 C CA . VAL A 1 103 ? -4.363 -3.744 -3.227 1 98.75 103 VAL A CA 1
ATOM 823 C C . VAL A 1 103 ? -5.414 -2.639 -3.273 1 98.75 103 VAL A C 1
ATOM 825 O O . VAL A 1 103 ? -5.984 -2.271 -2.244 1 98.75 103 VAL A O 1
ATOM 828 N N . VAL A 1 104 ? -5.609 -2.1 -4.434 1 98.5 104 VAL A N 1
ATOM 829 C CA . VAL A 1 104 ? -6.691 -1.177 -4.754 1 98.5 104 VAL A CA 1
ATOM 830 C C . VAL A 1 104 ? -7.672 -1.844 -5.715 1 98.5 104 VAL A C 1
ATOM 832 O O . VAL A 1 104 ? -7.262 -2.447 -6.711 1 98.5 104 VAL A O 1
ATOM 835 N N . THR A 1 105 ? -8.938 -1.738 -5.359 1 98.06 105 THR A N 1
ATOM 836 C CA . THR A 1 105 ? -9.945 -2.424 -6.16 1 98.06 105 THR A CA 1
ATOM 837 C C . THR A 1 105 ? -10.82 -1.42 -6.902 1 98.06 105 THR A C 1
ATOM 839 O O . THR A 1 105 ? -10.961 -0.272 -6.477 1 98.06 105 THR A O 1
ATOM 842 N N . GLU A 1 106 ? -11.281 -1.806 -8.008 1 96.44 106 GLU A N 1
ATOM 843 C CA . GLU A 1 106 ? -12.266 -1.094 -8.82 1 96.44 106 GLU A CA 1
ATOM 844 C C . GLU A 1 106 ? -13.289 -2.055 -9.422 1 96.44 106 GLU A C 1
ATOM 846 O O . GLU A 1 106 ? -12.922 -3.008 -10.109 1 96.44 106 GLU A O 1
ATOM 851 N N . GLN A 1 107 ? -14.539 -1.815 -9.047 1 94.19 107 GLN A N 1
ATOM 852 C CA . GLN A 1 107 ? -15.633 -2.637 -9.547 1 94.19 107 GLN A CA 1
ATOM 853 C C . GLN A 1 107 ? -15.422 -4.109 -9.211 1 94.19 107 GLN A C 1
ATOM 855 O O . GLN A 1 107 ? -15.57 -4.977 -10.078 1 94.19 107 GLN A O 1
ATOM 860 N N . GLY A 1 108 ? -14.891 -4.316 -8.039 1 95.12 108 GLY A N 1
ATOM 861 C CA . GLY A 1 108 ? -14.836 -5.664 -7.496 1 95.12 108 GLY A CA 1
ATOM 862 C C . GLY A 1 108 ? -13.633 -6.453 -7.984 1 95.12 108 GLY A C 1
ATOM 863 O O . GLY A 1 108 ? -13.547 -7.66 -7.758 1 95.12 108 GLY A O 1
ATOM 864 N N . ARG A 1 109 ? -12.672 -5.773 -8.688 1 97.75 109 ARG A N 1
ATOM 865 C CA . ARG A 1 109 ? -11.469 -6.426 -9.195 1 97.75 109 ARG A CA 1
ATOM 866 C C . ARG A 1 109 ? -10.211 -5.684 -8.742 1 97.75 109 ARG A C 1
ATOM 868 O O . ARG A 1 109 ? -10.281 -4.52 -8.352 1 97.75 109 ARG A O 1
ATOM 875 N N . MET A 1 110 ? -9.078 -6.395 -8.828 1 98.44 110 MET A N 1
ATOM 876 C CA . MET A 1 110 ? -7.805 -5.758 -8.508 1 98.44 110 MET A CA 1
ATOM 877 C C . MET A 1 110 ? -7.414 -4.754 -9.586 1 98.44 110 MET A C 1
ATOM 879 O O . MET A 1 110 ? -7.273 -5.113 -10.758 1 98.44 110 MET A O 1
ATOM 883 N N . LYS A 1 111 ? -7.32 -3.568 -9.188 1 98.69 111 LYS A N 1
ATOM 884 C CA . LYS A 1 111 ? -6.875 -2.523 -10.102 1 98.69 111 LYS A CA 1
ATOM 885 C C . LYS A 1 111 ? -5.371 -2.291 -9.984 1 98.69 111 LYS A C 1
ATOM 887 O O . LYS A 1 111 ? -4.695 -2.043 -10.984 1 98.69 111 LYS A O 1
ATOM 892 N N . ARG A 1 112 ? -4.863 -2.432 -8.789 1 98.81 112 ARG A N 1
ATOM 893 C CA . ARG A 1 112 ? -3.432 -2.307 -8.539 1 98.81 112 ARG A CA 1
ATOM 894 C C . ARG A 1 112 ? -3.006 -3.162 -7.348 1 98.81 112 ARG A C 1
ATOM 896 O O . ARG A 1 112 ? -3.709 -3.223 -6.34 1 98.81 112 ARG A O 1
ATOM 903 N N . VAL A 1 113 ? -1.874 -3.801 -7.441 1 98.88 113 VAL A N 1
ATOM 904 C CA . VAL A 1 113 ? -1.216 -4.512 -6.352 1 98.88 113 VAL A CA 1
ATOM 905 C C . VAL A 1 113 ? 0.161 -3.904 -6.094 1 98.88 113 VAL A C 1
ATOM 907 O O . VAL A 1 113 ? 1.017 -3.893 -6.984 1 98.88 113 VAL A O 1
ATOM 910 N N . CYS A 1 114 ? 0.359 -3.32 -4.969 1 98.94 114 CYS A N 1
ATOM 911 C CA . CYS A 1 114 ? 1.659 -2.863 -4.492 1 98.94 114 CYS A CA 1
ATOM 912 C C . CYS A 1 114 ? 2.291 -3.891 -3.562 1 98.94 114 CYS A C 1
ATOM 914 O O . CYS A 1 114 ? 1.916 -3.988 -2.393 1 98.94 114 CYS A O 1
ATOM 916 N N . GLY A 1 115 ? 3.236 -4.574 -4.121 1 98.81 115 GLY A N 1
ATOM 917 C CA . GLY A 1 115 ? 3.842 -5.664 -3.371 1 98.81 115 GLY A CA 1
ATOM 918 C C . GLY A 1 115 ? 5.188 -5.301 -2.775 1 98.81 115 GLY A C 1
ATOM 919 O O . GLY A 1 115 ? 5.969 -4.57 -3.389 1 98.81 115 GLY A O 1
ATOM 920 N N . PHE A 1 116 ? 5.453 -5.832 -1.652 1 98.69 116 PHE A N 1
ATOM 921 C CA . PHE A 1 116 ? 6.719 -5.746 -0.936 1 98.69 116 PHE A CA 1
ATOM 922 C C . PHE A 1 116 ? 7.133 -7.109 -0.401 1 98.69 116 PHE A C 1
ATOM 924 O O . PHE A 1 116 ? 6.305 -8.016 -0.285 1 98.69 116 PHE A O 1
ATOM 931 N N . LEU A 1 117 ? 8.422 -7.23 -0.125 1 98 117 LEU A N 1
ATOM 932 C CA . LEU A 1 117 ? 8.938 -8.5 0.382 1 98 117 LEU A CA 1
ATOM 933 C C . LEU A 1 117 ? 9.602 -8.312 1.742 1 98 117 LEU A C 1
ATOM 935 O O . LEU A 1 117 ? 10.547 -7.535 1.875 1 98 117 LEU A O 1
ATOM 939 N N . ASP A 1 118 ? 9.078 -8.977 2.73 1 96.81 118 ASP A N 1
ATOM 940 C CA . ASP A 1 118 ? 9.594 -8.906 4.09 1 96.81 118 ASP A CA 1
ATOM 941 C C . ASP A 1 118 ? 10.711 -9.922 4.309 1 96.81 118 ASP A C 1
ATOM 943 O O . ASP A 1 118 ? 11.617 -9.695 5.117 1 96.81 118 ASP A O 1
ATOM 947 N N . GLU A 1 119 ? 10.555 -11.031 3.678 1 91.19 119 GLU A N 1
ATOM 948 C CA . GLU A 1 119 ? 11.578 -12.078 3.662 1 91.19 119 GLU A CA 1
ATOM 949 C C . GLU A 1 119 ? 11.75 -12.648 2.26 1 91.19 119 GLU A C 1
ATOM 951 O O . GLU A 1 119 ? 10.781 -13.062 1.626 1 91.19 119 GLU A O 1
ATOM 956 N N . GLN A 1 120 ? 12.961 -12.562 1.759 1 84.88 120 GLN A N 1
ATOM 957 C CA . GLN A 1 120 ? 13.258 -13.078 0.428 1 84.88 120 GLN A CA 1
ATOM 958 C C . GLN A 1 120 ? 14 -14.414 0.51 1 84.88 120 GLN A C 1
ATOM 960 O O . GLN A 1 120 ? 14.711 -14.672 1.481 1 84.88 120 GLN A O 1
ATOM 965 N N . PRO A 1 121 ? 13.734 -15.203 -0.522 1 71.62 121 PRO A N 1
ATOM 966 C CA . PRO A 1 121 ? 14.453 -16.484 -0.528 1 71.62 121 PRO A CA 1
ATOM 967 C C . PRO A 1 121 ? 15.969 -16.297 -0.535 1 71.62 121 PRO A C 1
ATOM 969 O O . PRO A 1 121 ? 16.469 -15.336 -1.111 1 71.62 121 PRO A O 1
ATOM 972 N N . GLY A 1 122 ? 16.703 -16.906 0.538 1 59.62 122 GLY A N 1
ATOM 973 C CA . GLY A 1 122 ? 18.156 -16.922 0.555 1 59.62 122 GLY A CA 1
ATOM 974 C C . GLY A 1 122 ? 18.766 -17.469 -0.719 1 59.62 122 GLY A C 1
ATOM 975 O O . GLY A 1 122 ? 18.094 -18.156 -1.484 1 59.62 122 GLY A O 1
ATOM 976 N N . MET B 1 1 ? 12.781 6.73 -10.43 1 52.84 1 MET B N 1
ATOM 977 C CA . MET B 1 1 ? 13.07 7.625 -9.312 1 52.84 1 MET B CA 1
ATOM 978 C C . MET B 1 1 ? 14.18 7.055 -8.438 1 52.84 1 MET B C 1
ATOM 980 O O . MET B 1 1 ? 14.219 5.848 -8.18 1 52.84 1 MET B O 1
ATOM 984 N N . THR B 1 2 ? 15.203 7.824 -8.242 1 66.25 2 THR B N 1
ATOM 985 C CA . THR B 1 2 ? 16.266 7.332 -7.375 1 66.25 2 THR B CA 1
ATOM 986 C C . THR B 1 2 ? 15.797 7.25 -5.926 1 66.25 2 THR B C 1
ATOM 988 O O . THR B 1 2 ? 14.781 7.844 -5.562 1 66.25 2 THR B O 1
ATOM 991 N N . MET B 1 3 ? 16.25 6.305 -5.254 1 70.81 3 MET B N 1
ATOM 992 C CA . MET B 1 3 ? 15.93 6.113 -3.844 1 70.81 3 MET B CA 1
ATOM 993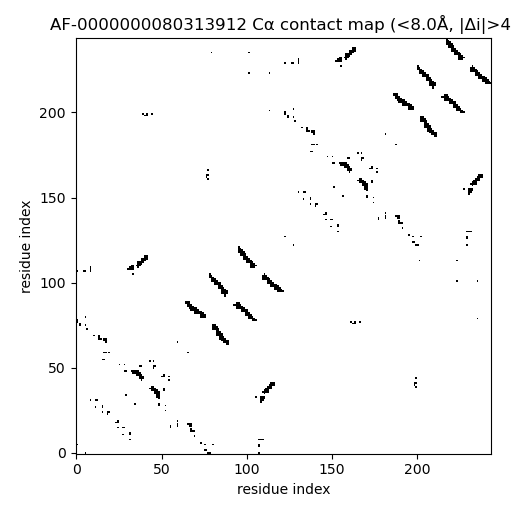 C C . MET B 1 3 ? 15.969 7.438 -3.092 1 70.81 3 MET B C 1
ATOM 995 O O . MET B 1 3 ? 15.094 7.715 -2.266 1 70.81 3 MET B O 1
ATOM 999 N N . THR B 1 4 ? 16.859 8.305 -3.412 1 70.5 4 THR B N 1
ATOM 1000 C CA . THR B 1 4 ? 17.016 9.586 -2.732 1 70.5 4 THR B CA 1
ATOM 1001 C C . THR B 1 4 ? 15.812 10.492 -3.01 1 70.5 4 THR B C 1
ATOM 1003 O O . THR B 1 4 ? 15.328 11.18 -2.109 1 70.5 4 THR B O 1
ATOM 1006 N N . ASN B 1 5 ? 15.234 10.336 -4.129 1 89.44 5 ASN B N 1
ATOM 1007 C CA . ASN B 1 5 ? 14.117 11.188 -4.5 1 89.44 5 ASN B CA 1
ATOM 1008 C C . ASN B 1 5 ? 12.836 10.781 -3.785 1 89.44 5 ASN B C 1
ATOM 1010 O O . ASN B 1 5 ? 12.117 11.633 -3.254 1 89.44 5 ASN B O 1
ATOM 1014 N N . VAL B 1 6 ? 12.742 9.484 -3.525 1 92.88 6 VAL B N 1
ATOM 1015 C CA . VAL B 1 6 ? 11.508 9.023 -2.891 1 92.88 6 VAL B CA 1
ATOM 1016 C C . VAL B 1 6 ? 11.57 9.289 -1.389 1 92.88 6 VAL B C 1
ATOM 1018 O O . VAL B 1 6 ? 10.562 9.648 -0.773 1 92.88 6 VAL B O 1
ATOM 1021 N N . GLU B 1 7 ? 12.75 9.195 -0.815 1 93.06 7 GLU B N 1
ATOM 1022 C CA . GLU B 1 7 ? 12.922 9.453 0.61 1 93.06 7 GLU B CA 1
ATOM 1023 C C . GLU B 1 7 ? 12.617 10.914 0.942 1 93.06 7 GLU B C 1
ATOM 1025 O O . GLU B 1 7 ? 11.953 11.203 1.938 1 93.06 7 GLU B O 1
ATOM 1030 N N . THR B 1 8 ? 13.148 1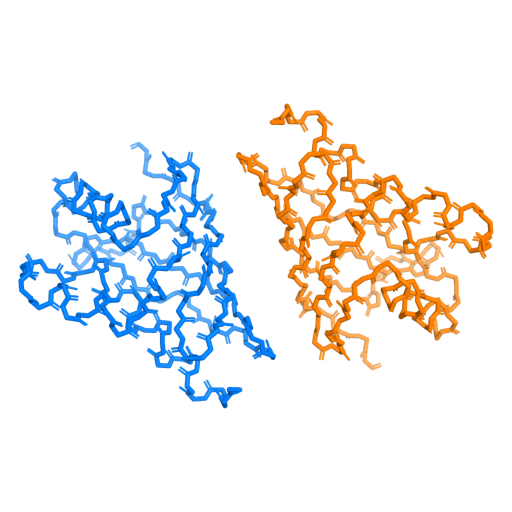1.742 0.096 1 96.12 8 THR B N 1
ATOM 1031 C CA . THR B 1 8 ? 12.867 13.164 0.271 1 96.12 8 THR B CA 1
ATOM 1032 C C . THR B 1 8 ? 11.375 13.438 0.115 1 96.12 8 THR B C 1
ATOM 1034 O O . THR B 1 8 ? 10.797 14.203 0.892 1 96.12 8 THR B O 1
ATOM 1037 N N . LEU B 1 9 ? 10.742 12.836 -0.829 1 97.94 9 LEU B N 1
ATOM 1038 C CA . LEU B 1 9 ? 9.312 13.031 -1.073 1 97.94 9 LEU B CA 1
ATOM 1039 C C . LEU B 1 9 ? 8.484 12.547 0.114 1 97.94 9 LEU B C 1
ATOM 1041 O O . LEU B 1 9 ? 7.531 13.211 0.521 1 97.94 9 LEU B O 1
ATOM 1045 N N . VAL B 1 10 ? 8.875 11.414 0.737 1 98 10 VAL B N 1
ATOM 1046 C CA . VAL B 1 10 ? 8.156 10.867 1.887 1 98 10 VAL B CA 1
ATOM 1047 C C . VAL B 1 10 ? 8.312 11.805 3.082 1 98 10 VAL B C 1
ATOM 1049 O O . VAL B 1 10 ? 7.348 12.062 3.807 1 98 10 VAL B O 1
ATOM 1052 N N . ARG B 1 11 ? 9.469 12.344 3.248 1 97.12 11 ARG B N 1
ATOM 1053 C CA . ARG B 1 11 ? 9.688 13.289 4.344 1 97.12 11 ARG B CA 1
ATOM 1054 C C . ARG B 1 11 ? 8.883 14.562 4.133 1 97.12 11 ARG B C 1
ATOM 1056 O O . ARG B 1 11 ? 8.273 15.078 5.07 1 97.12 11 ARG B O 1
ATOM 1063 N N . ASP B 1 12 ? 8.898 15.062 2.916 1 98.12 12 ASP B N 1
ATOM 1064 C CA . ASP B 1 12 ? 8.094 16.234 2.594 1 98.12 12 ASP B CA 1
ATOM 1065 C C . ASP B 1 12 ? 6.605 15.938 2.779 1 98.12 12 ASP B C 1
ATOM 1067 O O . ASP B 1 12 ? 5.848 16.812 3.219 1 98.12 12 ASP B O 1
ATOM 1071 N N . TYR B 1 13 ? 6.188 14.766 2.455 1 98.62 13 TYR B N 1
ATOM 1072 C CA . TYR B 1 13 ? 4.812 14.328 2.66 1 98.62 13 TYR B CA 1
ATOM 1073 C C . TYR B 1 13 ? 4.43 14.398 4.133 1 98.62 13 TYR B C 1
ATOM 1075 O O . TYR B 1 13 ? 3.396 14.969 4.488 1 98.62 13 TYR B O 1
ATOM 1083 N N . LEU B 1 14 ? 5.285 13.852 4.992 1 98.38 14 LEU B N 1
ATOM 1084 C CA . LEU B 1 14 ? 4.992 13.906 6.422 1 98.38 14 LEU B CA 1
ATOM 1085 C C . LEU B 1 14 ? 4.973 15.352 6.914 1 98.38 14 LEU B C 1
ATOM 1087 O O . LEU B 1 14 ? 4.184 15.703 7.797 1 98.38 14 LEU B O 1
ATOM 1091 N N . GLU B 1 15 ? 5.758 16.188 6.277 1 98.12 15 GLU B N 1
ATOM 1092 C CA . GLU B 1 15 ? 5.773 17.594 6.648 1 98.12 15 GLU B CA 1
ATOM 1093 C C . GLU B 1 15 ? 4.449 18.281 6.309 1 98.12 15 GLU B C 1
ATOM 1095 O O . GLU B 1 15 ? 4.039 19.219 6.984 1 98.12 15 GLU B O 1
ATOM 1100 N N . THR B 1 16 ? 3.723 17.812 5.293 1 98.44 16 THR B N 1
ATOM 1101 C CA . THR B 1 16 ? 2.422 18.391 4.98 1 98.44 16 THR B CA 1
ATOM 1102 C C . THR B 1 16 ? 1.461 18.234 6.156 1 98.44 16 THR B C 1
ATOM 1104 O O . THR B 1 16 ? 0.574 19.062 6.359 1 98.44 16 THR B O 1
ATOM 1107 N N . TRP B 1 17 ? 1.657 17.234 6.961 1 97.81 17 TRP B N 1
ATOM 1108 C CA . TRP B 1 17 ? 0.799 16.969 8.109 1 97.81 17 TRP B CA 1
ATOM 1109 C C . TRP B 1 17 ? 1.209 17.828 9.305 1 97.81 17 TRP B C 1
ATOM 1111 O O . TRP B 1 17 ? 0.442 17.969 10.258 1 97.81 17 TRP B O 1
ATOM 1121 N N . ASN B 1 18 ? 2.404 18.344 9.242 1 97.38 18 ASN B N 1
ATOM 1122 C CA . ASN B 1 18 ? 2.955 19.062 10.383 1 97.38 18 ASN B CA 1
ATOM 1123 C C . ASN B 1 18 ? 2.898 20.578 10.164 1 97.38 18 ASN B C 1
ATOM 1125 O O . ASN B 1 18 ? 2.865 21.344 11.133 1 97.38 18 ASN B O 1
ATOM 1129 N N . GLU B 1 19 ? 2.936 21.016 8.898 1 97.56 19 GLU B N 1
ATOM 1130 C CA . GLU B 1 19 ? 2.98 22.438 8.555 1 97.56 19 GLU B CA 1
ATOM 1131 C C . GLU B 1 19 ? 1.646 23.125 8.844 1 97.56 19 GLU B C 1
ATOM 1133 O O . GLU B 1 19 ? 0.614 22.734 8.289 1 97.56 19 GLU B O 1
ATOM 1138 N N . THR B 1 20 ? 1.676 24.188 9.703 1 95 20 THR B N 1
ATOM 1139 C CA . THR B 1 20 ? 0.422 24.781 10.148 1 95 20 THR B CA 1
ATOM 1140 C C . THR B 1 20 ? 0.203 26.141 9.477 1 95 20 THR B C 1
ATOM 1142 O O . THR B 1 20 ? -0.898 26.688 9.531 1 95 20 THR B O 1
ATOM 1145 N N . ASP B 1 21 ? 1.214 26.656 8.797 1 95.62 21 ASP B N 1
ATOM 1146 C CA . ASP B 1 21 ? 1.034 27.875 8.016 1 95.62 21 ASP B CA 1
ATOM 1147 C C . ASP B 1 21 ? 0.353 27.578 6.684 1 95.62 21 ASP B C 1
ATOM 1149 O O . ASP B 1 21 ? 0.885 26.844 5.859 1 95.62 21 ASP B O 1
ATOM 1153 N N . PRO B 1 22 ? -0.747 28.203 6.41 1 91.94 22 PRO B N 1
ATOM 1154 C CA . PRO B 1 22 ? -1.526 27.828 5.23 1 91.94 22 PRO B CA 1
ATOM 1155 C C . PRO B 1 22 ? -0.779 28.078 3.924 1 91.94 22 PRO B C 1
ATOM 1157 O O . PRO B 1 22 ? -0.867 27.281 2.99 1 91.94 22 PRO B O 1
ATOM 1160 N N . ALA B 1 23 ? -0.055 29.172 3.842 1 94.69 23 ALA B N 1
ATOM 1161 C CA . ALA B 1 23 ? 0.664 29.484 2.611 1 94.69 23 ALA B CA 1
ATOM 1162 C C . ALA B 1 23 ? 1.81 28.5 2.377 1 94.69 23 ALA B C 1
ATOM 1164 O O . ALA B 1 23 ? 2.006 28.016 1.258 1 94.69 23 ALA B O 1
ATOM 1165 N N . ARG B 1 24 ? 2.561 28.234 3.422 1 97.12 24 ARG B N 1
ATOM 1166 C CA . ARG B 1 24 ? 3.652 27.266 3.32 1 97.12 24 ARG B CA 1
ATOM 1167 C C . ARG B 1 24 ? 3.123 25.875 3.025 1 97.12 24 ARG B C 1
ATOM 1169 O O . ARG B 1 24 ? 3.725 25.125 2.252 1 97.12 24 ARG B O 1
ATOM 1176 N N . ARG B 1 25 ? 1.998 25.562 3.627 1 96.44 25 ARG B N 1
ATOM 1177 C CA . ARG B 1 25 ? 1.396 24.266 3.398 1 96.44 25 ARG B CA 1
ATOM 1178 C C . ARG B 1 25 ? 0.957 24.109 1.946 1 96.44 25 ARG B C 1
ATOM 1180 O O . ARG B 1 25 ? 1.204 23.062 1.324 1 96.44 25 ARG B O 1
ATOM 1187 N N . ARG B 1 26 ? 0.362 25.094 1.409 1 95.12 26 ARG B N 1
ATOM 1188 C CA . ARG B 1 26 ? -0.083 25.047 0.02 1 95.12 26 ARG B CA 1
ATOM 1189 C C . ARG B 1 26 ? 1.09 24.812 -0.923 1 95.12 26 ARG B C 1
ATOM 1191 O O . ARG B 1 26 ? 0.991 24 -1.85 1 95.12 26 ARG B O 1
ATOM 1198 N N . ALA B 1 27 ? 2.189 25.516 -0.721 1 96.94 27 ALA B N 1
ATOM 1199 C CA . ALA B 1 27 ? 3.381 25.328 -1.547 1 96.94 27 ALA B CA 1
ATOM 1200 C C . ALA B 1 27 ? 3.934 23.922 -1.419 1 96.94 27 ALA B C 1
ATOM 1202 O O . ALA B 1 27 ? 4.348 23.312 -2.412 1 96.94 27 ALA B O 1
ATOM 1203 N N . LEU B 1 28 ? 3.912 23.469 -0.208 1 97.94 28 LEU B N 1
ATOM 1204 C CA . LEU B 1 28 ? 4.375 22.109 0.062 1 97.94 28 LEU B CA 1
ATOM 1205 C C . LEU B 1 28 ? 3.488 21.094 -0.639 1 97.94 28 LEU B C 1
ATOM 1207 O O . LEU B 1 28 ? 3.99 20.125 -1.23 1 97.94 28 LEU B O 1
ATOM 1211 N N . PHE B 1 29 ? 2.191 21.312 -0.629 1 98.38 29 PHE B N 1
ATOM 1212 C CA . PHE B 1 29 ? 1.248 20.406 -1.282 1 98.38 29 PHE B CA 1
ATOM 1213 C C . PHE B 1 29 ? 1.504 20.359 -2.783 1 98.38 29 PHE B C 1
ATOM 1215 O O . PHE B 1 29 ? 1.449 19.281 -3.389 1 98.38 29 PHE B O 1
ATOM 1222 N N . GLU B 1 30 ? 1.834 21.469 -3.365 1 97.19 30 GLU B N 1
ATOM 1223 C CA . GLU B 1 30 ? 2.092 21.531 -4.801 1 97.19 30 GLU B CA 1
ATOM 1224 C C . GLU B 1 30 ? 3.344 20.734 -5.176 1 97.19 30 GLU B C 1
ATOM 1226 O O . GLU B 1 30 ? 3.418 20.172 -6.262 1 97.19 30 GLU B O 1
ATOM 1231 N N . ARG B 1 31 ? 4.23 20.703 -4.258 1 97.06 31 ARG B N 1
ATOM 1232 C CA . ARG B 1 31 ? 5.484 20 -4.504 1 97.06 31 ARG B CA 1
ATOM 1233 C C . ARG B 1 31 ? 5.32 18.5 -4.273 1 97.06 31 ARG B C 1
ATOM 1235 O O . ARG B 1 31 ? 5.957 17.688 -4.953 1 97.06 31 ARG B O 1
ATOM 1242 N N . VAL B 1 32 ? 4.43 18.141 -3.408 1 98.5 32 VAL B N 1
ATOM 1243 C CA . VAL B 1 32 ? 4.387 16.781 -2.891 1 98.5 32 VAL B CA 1
ATOM 1244 C C . VAL B 1 32 ? 3.35 15.969 -3.662 1 98.5 32 VAL B C 1
ATOM 1246 O O . VAL B 1 32 ? 3.596 14.812 -4.012 1 98.5 32 VAL B O 1
ATOM 1249 N N . TYR B 1 33 ? 2.219 16.609 -4.012 1 98.75 33 TYR B N 1
ATOM 1250 C CA . TYR B 1 33 ? 1.098 15.852 -4.555 1 98.75 33 TYR B CA 1
ATOM 1251 C C . TYR B 1 33 ? 0.896 16.172 -6.031 1 98.75 33 TYR B C 1
ATOM 1253 O O . TYR B 1 33 ? 1.013 17.312 -6.449 1 98.75 33 TYR B O 1
ATOM 1261 N N . ALA B 1 34 ? 0.584 15.18 -6.816 1 98.5 34 ALA B N 1
ATOM 1262 C CA . ALA B 1 34 ? 0.009 15.414 -8.141 1 98.5 34 ALA B CA 1
ATOM 1263 C C . ALA B 1 34 ? -1.325 16.141 -8.031 1 98.5 34 ALA B C 1
ATOM 1265 O O . ALA B 1 34 ? -2.002 16.078 -7.004 1 98.5 34 ALA B O 1
ATOM 1266 N N . ALA B 1 35 ? -1.704 16.812 -9.07 1 98 35 ALA B N 1
ATOM 1267 C CA . ALA B 1 35 ? -2.938 17.594 -9.047 1 98 35 ALA B CA 1
ATOM 1268 C C . ALA B 1 35 ? -4.152 16.688 -8.828 1 98 35 ALA B C 1
ATOM 1270 O O . ALA B 1 35 ? -5.121 17.094 -8.18 1 98 35 ALA B O 1
ATOM 1271 N N . ASP B 1 36 ? -4.062 15.445 -9.297 1 98.12 36 ASP B N 1
ATOM 1272 C CA . ASP B 1 36 ? -5.172 14.5 -9.18 1 98.12 36 ASP B CA 1
ATOM 1273 C C . ASP B 1 36 ? -4.848 13.391 -8.18 1 98.12 36 ASP B C 1
ATOM 1275 O O . ASP B 1 36 ? -5.273 12.25 -8.359 1 98.12 36 ASP B O 1
ATOM 1279 N N . ALA B 1 37 ? -4.031 13.734 -7.184 1 98.75 37 ALA B N 1
ATOM 1280 C CA . ALA B 1 37 ? -3.652 12.758 -6.168 1 98.75 37 ALA B CA 1
ATOM 1281 C C . ALA B 1 37 ? -4.879 12.227 -5.434 1 98.75 37 ALA B C 1
ATOM 1283 O O . ALA B 1 37 ? -5.863 12.945 -5.258 1 98.75 37 ALA B O 1
ATOM 1284 N N . VAL B 1 38 ? -4.84 10.969 -5.074 1 98.88 38 VAL B N 1
ATOM 1285 C CA . VAL B 1 38 ? -5.871 10.328 -4.27 1 98.88 38 VAL B CA 1
ATOM 1286 C C . VAL B 1 38 ? -5.289 9.906 -2.922 1 98.88 38 VAL B C 1
ATOM 1288 O O . VAL B 1 38 ? -4.215 9.305 -2.863 1 98.88 38 VAL B O 1
ATOM 1291 N N . TYR B 1 39 ? -5.949 10.297 -1.861 1 98.88 39 TYR B N 1
ATOM 1292 C CA . TYR B 1 39 ? -5.57 9.953 -0.497 1 98.88 39 TYR B CA 1
ATOM 1293 C C . TYR B 1 39 ? -6.688 9.188 0.201 1 98.88 39 TYR B C 1
ATOM 1295 O O . TYR B 1 39 ? -7.805 9.688 0.334 1 98.88 39 TYR B O 1
ATOM 1303 N N . VAL B 1 40 ? -6.363 7.93 0.607 1 98.81 40 VAL B N 1
ATOM 1304 C CA . VAL B 1 40 ? -7.371 7.105 1.263 1 98.81 40 VAL B CA 1
ATOM 1305 C C . VAL B 1 40 ? -6.816 6.555 2.574 1 98.81 40 VAL B C 1
ATOM 1307 O O . VAL B 1 40 ? -5.738 5.957 2.598 1 98.81 40 VAL B O 1
ATOM 1310 N N . ASP B 1 41 ? -7.41 6.824 3.619 1 98.06 41 ASP B N 1
ATOM 1311 C CA . ASP B 1 41 ? -7.18 6.16 4.898 1 98.06 41 ASP B CA 1
ATOM 1312 C C . ASP B 1 41 ? -8.5 5.785 5.566 1 98.06 41 ASP B C 1
ATOM 1314 O O . ASP B 1 41 ? -9.57 5.969 4.984 1 98.06 41 ASP B O 1
ATOM 1318 N N . PRO B 1 42 ? -8.562 5.105 6.738 1 97.38 42 PRO B N 1
ATOM 1319 C CA . PRO B 1 42 ? -9.828 4.609 7.281 1 97.38 42 PRO B CA 1
ATOM 1320 C C . PRO B 1 42 ? -10.867 5.715 7.457 1 97.38 42 PRO B C 1
ATOM 1322 O O . PRO B 1 42 ? -12.07 5.441 7.461 1 97.38 42 PRO B O 1
ATOM 1325 N N . HIS B 1 43 ? -10.453 6.906 7.492 1 96.88 43 HIS B N 1
ATOM 1326 C CA . HIS B 1 43 ? -11.359 7.996 7.848 1 96.88 43 HIS B CA 1
ATOM 1327 C C . HIS B 1 43 ? -11.805 8.766 6.613 1 96.88 43 HIS B C 1
ATOM 1329 O O . HIS B 1 43 ? -12.82 9.477 6.648 1 96.88 43 HIS B O 1
ATOM 1335 N N . VAL B 1 44 ? -11.062 8.625 5.52 1 98 44 VAL B N 1
ATOM 1336 C CA . VAL B 1 44 ? -11.375 9.516 4.406 1 98 44 VAL B CA 1
ATOM 1337 C C . VAL B 1 44 ? -10.945 8.867 3.09 1 98 44 VAL B C 1
ATOM 1339 O O . VAL B 1 44 ? -10.016 8.062 3.061 1 98 44 VAL B O 1
ATOM 1342 N N . ALA B 1 45 ? -11.633 9.164 2.021 1 98.62 45 ALA B N 1
ATOM 1343 C CA . ALA B 1 45 ? -11.203 9.047 0.63 1 98.62 45 ALA B CA 1
ATOM 1344 C C . ALA B 1 45 ? -11.242 10.398 -0.074 1 98.62 45 ALA B C 1
ATOM 1346 O O . ALA B 1 45 ? -12.312 10.875 -0.453 1 98.62 45 ALA B O 1
ATOM 1347 N N . ALA B 1 46 ? -10.086 11.055 -0.237 1 98.75 46 ALA B N 1
ATOM 1348 C CA . ALA B 1 46 ? -9.984 12.414 -0.767 1 98.75 46 ALA B CA 1
ATOM 1349 C C . ALA B 1 46 ? -9.328 12.414 -2.146 1 98.75 46 ALA B C 1
ATOM 1351 O O . ALA B 1 46 ? -8.398 11.641 -2.402 1 98.75 46 ALA B O 1
ATOM 1352 N N . GLU B 1 47 ? -9.836 13.234 -2.967 1 98.56 47 GLU B N 1
ATOM 1353 C CA . GLU B 1 47 ? -9.305 13.352 -4.316 1 98.56 47 GLU B CA 1
ATOM 1354 C C . GLU B 1 47 ? -8.898 14.789 -4.629 1 98.56 47 GLU B C 1
ATOM 1356 O O . GLU B 1 47 ? -9.688 15.719 -4.43 1 98.56 47 GLU B O 1
ATOM 1361 N N . GLY B 1 48 ? -7.719 14.898 -5.148 1 98.38 48 GLY B N 1
ATOM 1362 C CA . GLY B 1 48 ? -7.188 16.203 -5.484 1 98.38 48 GLY B CA 1
ATOM 1363 C C . GLY B 1 48 ? -6.566 16.922 -4.297 1 98.38 48 GLY B C 1
ATOM 1364 O O . GLY B 1 48 ? -6.93 16.656 -3.148 1 98.38 48 GLY B O 1
ATOM 1365 N N . ARG B 1 49 ? -5.691 17.875 -4.59 1 98.19 49 ARG B N 1
ATOM 1366 C CA . ARG B 1 49 ? -4.922 18.578 -3.568 1 98.19 49 ARG B CA 1
ATOM 1367 C C . ARG B 1 49 ? -5.84 19.312 -2.609 1 98.19 49 ARG B C 1
ATOM 1369 O O . ARG B 1 49 ? -5.602 19.328 -1.398 1 98.19 49 ARG B O 1
ATOM 1376 N N . GLU B 1 50 ? -6.887 19.812 -3.102 1 96.94 50 GLU B N 1
ATOM 1377 C CA . GLU B 1 50 ? -7.758 20.641 -2.271 1 96.94 50 GLU B CA 1
ATOM 1378 C C . GLU B 1 50 ? -8.445 19.797 -1.195 1 96.94 50 GLU B C 1
ATOM 1380 O O . GLU B 1 50 ? -8.43 20.172 -0.018 1 96.94 50 GLU B O 1
ATOM 1385 N N . GLN B 1 51 ? -9 18.656 -1.6 1 98.31 51 GLN B N 1
ATOM 1386 C CA . GLN B 1 51 ? -9.68 17.797 -0.631 1 98.31 51 GLN B CA 1
ATOM 1387 C C . GLN B 1 51 ? -8.688 17.234 0.384 1 98.31 51 GLN B C 1
ATOM 1389 O O . GLN B 1 51 ? -9 17.141 1.572 1 98.31 51 GLN B O 1
ATOM 1394 N N . ILE B 1 52 ? -7.539 16.875 -0.086 1 98.62 52 ILE B N 1
ATOM 1395 C CA . ILE B 1 52 ? -6.527 16.328 0.812 1 98.62 52 ILE B CA 1
ATOM 1396 C C . ILE B 1 52 ? -6.105 17.391 1.821 1 98.62 52 ILE B C 1
ATOM 1398 O O . ILE B 1 52 ? -6.004 17.125 3.02 1 98.62 52 ILE B O 1
ATOM 1402 N N . GLU B 1 53 ? -5.883 18.578 1.337 1 97.69 53 GLU B N 1
ATOM 1403 C CA . GLU B 1 53 ? -5.473 19.672 2.223 1 97.69 53 GLU B CA 1
ATOM 1404 C C . GLU B 1 53 ? -6.547 19.969 3.264 1 97.69 53 GLU B C 1
ATOM 1406 O O . GLU B 1 53 ? -6.234 20.266 4.418 1 97.69 53 GLU B O 1
ATOM 1411 N N . GLN B 1 54 ? -7.781 19.938 2.855 1 96.81 54 GLN B N 1
ATOM 1412 C CA . GLN B 1 54 ? -8.875 20.156 3.793 1 96.81 54 GLN B CA 1
ATOM 1413 C C . GLN B 1 54 ? -8.867 19.094 4.898 1 96.81 54 GLN B C 1
ATOM 1415 O O . GLN B 1 54 ? -9.086 19.422 6.07 1 96.81 54 GLN B O 1
ATOM 1420 N N . PHE B 1 55 ? -8.625 17.938 4.516 1 97.88 55 PHE B N 1
ATOM 1421 C CA . PHE B 1 55 ? -8.602 16.859 5.496 1 97.88 55 PHE B CA 1
ATOM 1422 C C . PHE B 1 55 ? -7.434 17.031 6.461 1 97.88 55 PHE B C 1
ATOM 1424 O O . PHE B 1 55 ? -7.602 16.891 7.676 1 97.88 55 PHE B O 1
ATOM 1431 N N . VAL B 1 56 ? -6.266 17.328 5.918 1 97.44 56 VAL B N 1
ATOM 1432 C CA . VAL B 1 56 ? -5.086 17.547 6.75 1 97.44 56 VAL B CA 1
ATOM 1433 C C . VAL B 1 56 ? -5.359 18.688 7.734 1 97.44 56 VAL B C 1
ATOM 1435 O O . VAL B 1 56 ? -5.027 18.578 8.922 1 97.44 56 VAL B O 1
ATOM 1438 N N . SER B 1 57 ? -6.004 19.734 7.254 1 96.38 57 SER B N 1
ATOM 1439 C CA . SER B 1 57 ? -6.359 20.859 8.109 1 96.38 57 SER B CA 1
ATOM 1440 C C . SER B 1 57 ? -7.289 20.438 9.234 1 96.38 57 SER B C 1
ATOM 1442 O O . SER B 1 57 ? -7.113 20.844 10.383 1 96.38 57 SER B O 1
ATOM 1444 N N . ALA B 1 58 ? -8.25 19.625 8.898 1 96.5 58 ALA B N 1
ATOM 1445 C CA . ALA B 1 58 ? -9.203 19.141 9.891 1 96.5 58 ALA B CA 1
ATOM 1446 C C . ALA B 1 58 ? -8.508 18.281 10.945 1 96.5 58 ALA B C 1
ATOM 1448 O O . ALA B 1 58 ? -8.797 18.406 12.141 1 96.5 58 ALA B O 1
ATOM 1449 N N . VAL B 1 59 ? -7.641 17.422 10.516 1 95.81 59 VAL B N 1
ATOM 1450 C CA . VAL B 1 59 ? -6.902 16.562 11.438 1 95.81 59 VAL B CA 1
ATOM 1451 C C . VAL B 1 59 ? -6.031 17.422 12.359 1 95.81 59 VAL B C 1
ATOM 1453 O O . VAL B 1 59 ? -6 17.203 13.57 1 95.81 59 VAL B O 1
ATOM 1456 N N . GLN B 1 60 ? -5.348 18.422 11.828 1 95.31 60 GLN B N 1
ATOM 1457 C CA . GLN B 1 60 ? -4.504 19.297 12.633 1 95.31 60 GLN B CA 1
ATOM 1458 C C . GLN B 1 60 ? -5.324 20.031 13.688 1 95.31 60 GLN B C 1
ATOM 1460 O O . GLN B 1 60 ? -4.867 20.219 14.812 1 95.31 60 GLN B O 1
ATOM 1465 N N . ALA B 1 61 ? -6.477 20.422 13.273 1 94.62 61 ALA B N 1
ATOM 1466 C CA . ALA B 1 61 ? -7.348 21.141 14.195 1 94.62 61 ALA B CA 1
ATOM 1467 C C . ALA B 1 61 ? -7.797 20.234 15.344 1 94.62 61 ALA B C 1
ATOM 1469 O O . ALA B 1 61 ? -7.953 20.688 16.484 1 94.62 61 ALA B O 1
ATOM 1470 N N . ARG B 1 62 ? -7.969 18.969 15.07 1 92.88 62 ARG B N 1
ATOM 1471 C CA . ARG B 1 62 ? -8.445 18.016 16.047 1 92.88 62 ARG B CA 1
ATOM 1472 C C . ARG B 1 62 ? -7.332 17.609 17 1 92.88 62 ARG B C 1
ATOM 1474 O O . ARG B 1 62 ? -7.598 17.25 18.156 1 92.88 62 ARG B O 1
ATOM 1481 N N . TYR B 1 63 ? -6.082 17.672 16.562 1 91.12 63 TYR B N 1
ATOM 1482 C CA . TYR B 1 63 ? -4.941 17.219 17.359 1 91.12 63 TYR B CA 1
ATOM 1483 C C 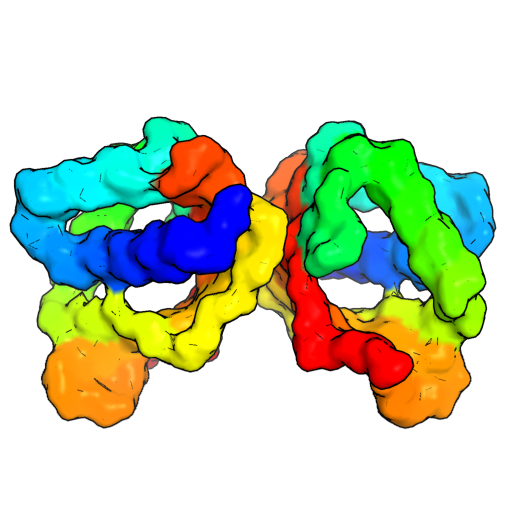. TYR B 1 63 ? -3.857 18.297 17.406 1 91.12 63 TYR B C 1
ATOM 1485 O O . TYR B 1 63 ? -2.732 18.062 16.953 1 91.12 63 TYR B O 1
ATOM 1493 N N . PRO B 1 64 ? -4.203 19.391 18.047 1 90.56 64 PRO B N 1
ATOM 1494 C CA . PRO B 1 64 ? -3.205 20.453 18.141 1 90.56 64 PRO B CA 1
ATOM 1495 C C . PRO B 1 64 ? -1.927 20.016 18.844 1 90.56 64 PRO B C 1
ATOM 1497 O O . PRO B 1 64 ? -1.988 19.328 19.859 1 90.56 64 PRO B O 1
ATOM 1500 N N . GLY B 1 65 ? -0.799 20.297 18.234 1 91.31 65 GLY B N 1
ATOM 1501 C CA . GLY B 1 65 ? 0.484 20.031 18.875 1 91.31 65 GLY B CA 1
ATOM 1502 C C . GLY B 1 65 ? 1.035 18.656 18.547 1 91.31 65 GLY B C 1
ATOM 1503 O O . GLY B 1 65 ? 2.15 18.312 18.953 1 91.31 65 GLY B O 1
ATOM 1504 N N . VAL B 1 66 ? 0.281 17.875 17.922 1 95.38 66 VAL B N 1
ATOM 1505 C CA . VAL B 1 66 ? 0.733 16.547 17.531 1 95.38 66 VAL B CA 1
ATOM 1506 C C . VAL B 1 66 ? 1.61 16.641 16.281 1 95.38 66 VAL B C 1
ATOM 1508 O O . VAL B 1 66 ? 1.309 17.406 15.359 1 95.38 66 VAL B O 1
ATOM 1511 N N . ARG B 1 67 ? 2.686 15.867 16.297 1 96.88 67 ARG B N 1
ATOM 1512 C CA . ARG B 1 67 ? 3.594 15.82 15.148 1 96.88 67 ARG B CA 1
ATOM 1513 C C . ARG B 1 67 ? 3.645 14.422 14.547 1 96.88 67 ARG B C 1
ATOM 1515 O O . ARG B 1 67 ? 3.701 13.43 15.281 1 96.88 67 ARG B O 1
ATOM 1522 N N . PHE B 1 68 ? 3.643 14.414 13.258 1 97.38 68 PHE B N 1
ATOM 1523 C CA . PHE B 1 68 ? 3.795 13.172 12.508 1 97.38 68 PHE B CA 1
ATOM 1524 C C . PHE B 1 68 ? 5.246 12.977 12.078 1 97.38 68 PHE B C 1
ATOM 1526 O O . PHE B 1 68 ? 5.82 13.836 11.414 1 97.38 68 PHE B O 1
ATOM 1533 N N . THR B 1 69 ? 5.816 11.828 12.461 1 97 69 THR B N 1
ATOM 1534 C CA . THR B 1 69 ? 7.211 11.562 12.141 1 97 69 THR B CA 1
ATOM 1535 C C . THR B 1 69 ? 7.391 10.133 11.633 1 97 69 THR B C 1
ATOM 1537 O O . THR B 1 69 ? 6.586 9.25 11.945 1 97 69 THR B O 1
ATOM 1540 N N . LEU B 1 70 ? 8.438 10.023 10.844 1 97.62 70 LEU B N 1
ATOM 1541 C CA . LEU B 1 70 ? 8.773 8.703 10.328 1 97.62 70 LEU B CA 1
ATOM 1542 C C . LEU B 1 70 ? 9.102 7.742 11.461 1 97.62 70 LEU B C 1
ATOM 1544 O O . LEU B 1 70 ? 9.805 8.109 12.406 1 97.62 70 LEU B O 1
ATOM 1548 N N . HIS B 1 71 ? 8.57 6.59 11.438 1 96.88 71 HIS B N 1
ATOM 1549 C CA . HIS B 1 71 ? 8.836 5.516 12.391 1 96.88 71 HIS B CA 1
ATOM 1550 C C . HIS B 1 71 ? 9.43 4.293 11.688 1 96.88 71 HIS B C 1
ATOM 1552 O O . HIS B 1 71 ? 8.688 3.453 11.172 1 96.88 71 HIS B O 1
ATOM 1558 N N . GLY B 1 72 ? 10.75 4.18 11.719 1 96.38 72 GLY B N 1
ATOM 1559 C CA . GLY B 1 72 ? 11.438 3.102 11.023 1 96.38 72 GLY B CA 1
ATOM 1560 C C . GLY B 1 72 ? 11.922 3.498 9.641 1 96.38 72 GLY B C 1
ATOM 1561 O O . GLY B 1 72 ? 12.086 4.684 9.352 1 96.38 72 GLY B O 1
ATOM 1562 N N . ALA B 1 73 ? 12.18 2.516 8.742 1 96.88 73 ALA B N 1
ATOM 1563 C CA . ALA B 1 73 ? 12.781 2.75 7.438 1 96.88 73 ALA B CA 1
ATOM 1564 C C . ALA B 1 73 ? 11.711 2.922 6.363 1 96.88 73 ALA B C 1
ATOM 1566 O O . ALA B 1 73 ? 10.562 2.531 6.555 1 96.88 73 ALA B O 1
ATOM 1567 N N . ILE B 1 74 ? 12.133 3.58 5.32 1 98.12 74 ILE B N 1
ATOM 1568 C CA . ILE B 1 74 ? 11.352 3.613 4.086 1 98.12 74 ILE B CA 1
ATOM 1569 C C . ILE B 1 74 ? 11.773 2.455 3.182 1 98.12 74 ILE B C 1
ATOM 1571 O O . ILE B 1 74 ? 12.961 2.244 2.943 1 98.12 74 ILE B O 1
ATOM 1575 N N . ASP B 1 75 ? 10.852 1.602 2.793 1 97.75 75 ASP B N 1
ATOM 1576 C CA . ASP B 1 75 ? 11.078 0.559 1.799 1 97.75 75 ASP B CA 1
ATOM 1577 C C . ASP B 1 75 ? 10.539 0.975 0.432 1 97.75 75 ASP B C 1
ATOM 1579 O O . ASP B 1 75 ? 9.328 0.989 0.218 1 97.75 75 ASP B O 1
ATOM 1583 N N . ALA B 1 76 ? 11.492 1.347 -0.478 1 97.69 76 ALA B N 1
ATOM 1584 C CA . ALA B 1 76 ? 11.086 1.911 -1.761 1 97.69 76 ALA B CA 1
ATOM 1585 C C . ALA B 1 76 ? 11.625 1.085 -2.922 1 97.69 76 ALA B C 1
ATOM 1587 O O . ALA B 1 76 ? 12.742 0.555 -2.848 1 97.69 76 ALA B O 1
ATOM 1588 N N . HIS B 1 77 ? 10.836 0.865 -3.906 1 97.12 77 HIS B N 1
ATOM 1589 C CA . HIS B 1 77 ? 11.242 0.333 -5.203 1 97.12 77 HIS B CA 1
ATOM 1590 C C . HIS B 1 77 ? 10.289 0.78 -6.305 1 97.12 77 HIS B C 1
ATOM 1592 O O . HIS B 1 77 ? 9.117 1.055 -6.043 1 97.12 77 HIS B O 1
ATOM 1598 N N . HIS B 1 78 ? 10.797 0.9 -7.566 1 96.94 78 HIS B N 1
ATOM 1599 C CA . HIS B 1 78 ? 10.016 1.38 -8.703 1 96.94 78 HIS B CA 1
ATOM 1600 C C . HIS B 1 78 ? 9.344 2.713 -8.383 1 96.94 78 HIS B C 1
ATOM 1602 O O . HIS B 1 78 ? 10.023 3.684 -8.039 1 96.94 78 HIS B O 1
ATOM 1608 N N . ASP B 1 79 ? 8.039 2.799 -8.367 1 96.69 79 ASP B N 1
ATOM 1609 C CA . ASP B 1 79 ? 7.332 4.062 -8.164 1 96.69 79 ASP B CA 1
ATOM 1610 C C . ASP B 1 79 ? 6.531 4.043 -6.863 1 96.69 79 ASP B C 1
ATOM 1612 O O . ASP B 1 79 ? 5.531 4.754 -6.734 1 96.69 79 ASP B O 1
ATOM 1616 N N . GLN B 1 80 ? 7.031 3.199 -5.949 1 98.31 80 GLN B N 1
ATOM 1617 C CA . GLN B 1 80 ? 6.234 3.082 -4.734 1 98.31 80 GLN B CA 1
ATOM 1618 C C . GLN B 1 80 ? 7.121 2.957 -3.5 1 98.31 80 GLN B C 1
ATOM 1620 O O . GLN B 1 80 ? 8.305 2.629 -3.611 1 98.31 80 GLN B O 1
ATOM 1625 N N . ALA B 1 81 ? 6.551 3.24 -2.395 1 98.5 81 ALA B N 1
ATOM 1626 C CA . ALA B 1 81 ? 7.234 3.113 -1.109 1 98.5 81 ALA B CA 1
ATOM 1627 C C . ALA B 1 81 ? 6.246 2.811 0.012 1 98.5 81 ALA B C 1
ATOM 1629 O O . ALA B 1 81 ? 5.078 3.199 -0.06 1 98.5 81 ALA B O 1
ATOM 1630 N N . ARG B 1 82 ? 6.68 2.129 0.986 1 98.75 82 ARG B N 1
ATOM 1631 C CA . ARG B 1 82 ? 5.922 1.952 2.219 1 98.75 82 ARG B CA 1
ATOM 1632 C C . ARG B 1 82 ? 6.711 2.439 3.426 1 98.75 82 ARG B C 1
ATOM 1634 O O . ARG B 1 82 ? 7.941 2.33 3.455 1 98.75 82 ARG B O 1
ATOM 1641 N N . PHE B 1 83 ? 6.016 2.928 4.363 1 98.75 83 PHE B N 1
ATOM 1642 C CA . PHE B 1 83 ? 6.641 3.43 5.582 1 98.75 83 PHE B CA 1
ATOM 1643 C C . PHE B 1 83 ? 5.613 3.553 6.703 1 98.75 83 PHE B C 1
ATOM 1645 O O . PHE B 1 83 ? 4.41 3.576 6.449 1 98.75 83 PHE B O 1
ATOM 1652 N N . THR B 1 84 ? 6.105 3.568 7.914 1 98.62 84 THR B N 1
ATOM 1653 C CA . THR B 1 84 ? 5.309 3.77 9.117 1 98.62 84 THR B CA 1
ATOM 1654 C C . THR B 1 84 ? 5.59 5.141 9.727 1 98.62 84 THR B C 1
ATOM 1656 O O . THR B 1 84 ? 6.703 5.656 9.625 1 98.62 84 THR B O 1
ATOM 1659 N N . TRP B 1 85 ? 4.547 5.684 10.227 1 98.06 85 TRP B N 1
ATOM 1660 C CA . TRP B 1 85 ? 4.676 6.965 10.914 1 98.06 85 TRP B CA 1
ATOM 1661 C C . TRP B 1 85 ? 4.02 6.914 12.289 1 98.06 85 TRP B C 1
ATOM 1663 O O . TRP B 1 85 ? 3.207 6.027 12.562 1 98.06 85 TRP B O 1
ATOM 1673 N N . ARG B 1 86 ? 4.461 7.75 13.117 1 96.94 86 ARG B N 1
ATOM 1674 C CA . ARG B 1 86 ? 3.838 7.906 14.43 1 96.94 86 ARG B CA 1
ATOM 1675 C C . ARG B 1 86 ? 3.404 9.352 14.656 1 96.94 86 ARG B C 1
ATOM 1677 O O . ARG B 1 86 ? 4.031 10.281 14.148 1 96.94 86 ARG B O 1
ATOM 1684 N N . ALA B 1 87 ? 2.355 9.508 15.344 1 97.25 87 ALA B N 1
ATOM 1685 C CA . ALA B 1 87 ? 1.829 10.805 15.766 1 97.25 87 ALA B CA 1
ATOM 1686 C C . ALA B 1 87 ? 1.905 10.969 17.281 1 97.25 87 ALA B C 1
ATOM 1688 O O . ALA B 1 87 ? 1.369 10.141 18.016 1 97.25 87 ALA B O 1
ATOM 1689 N N . ALA B 1 88 ? 2.578 11.922 17.703 1 96.06 88 ALA B N 1
ATOM 1690 C CA . ALA B 1 88 ? 2.725 12.156 19.141 1 96.06 88 ALA B CA 1
ATOM 1691 C C . ALA B 1 88 ? 2.875 13.641 19.438 1 96.06 88 ALA B C 1
ATOM 1693 O O . ALA B 1 88 ? 3.443 14.391 18.641 1 96.06 88 ALA B O 1
ATOM 1694 N N . PRO B 1 89 ? 2.305 13.992 20.594 1 92.44 89 PRO B N 1
ATOM 1695 C CA . PRO B 1 89 ? 2.637 15.352 21.031 1 92.44 89 PRO B CA 1
ATOM 1696 C C . PRO B 1 89 ? 4.133 15.547 21.266 1 92.44 89 PRO B C 1
ATOM 1698 O O . PRO B 1 89 ? 4.859 14.578 21.5 1 92.44 89 PRO B O 1
ATOM 1701 N N . GLU B 1 90 ? 4.551 16.781 21.016 1 84.62 90 GLU B N 1
ATOM 1702 C CA . GLU B 1 90 ? 5.953 17.078 21.281 1 84.62 90 GLU B CA 1
ATOM 1703 C C . GLU B 1 90 ? 6.359 16.656 22.688 1 84.62 90 GLU B C 1
ATOM 1705 O O . GLU B 1 90 ? 5.656 16.953 23.656 1 84.62 90 GLU B O 1
ATOM 1710 N N . GLY B 1 91 ? 7.402 15.836 22.719 1 83.81 91 GLY B N 1
ATOM 1711 C CA . GLY B 1 91 ? 7.941 15.461 24.016 1 83.81 91 GLY B CA 1
ATOM 1712 C C . GLY B 1 91 ? 7.297 14.211 24.594 1 83.81 91 GLY B C 1
ATOM 1713 O O . GLY B 1 91 ? 7.754 13.68 25.609 1 83.81 91 GLY B O 1
ATOM 1714 N N . ALA B 1 92 ? 6.215 13.75 23.891 1 84.94 92 ALA B N 1
ATOM 1715 C CA . ALA B 1 92 ? 5.543 12.555 24.406 1 84.94 92 ALA B CA 1
ATOM 1716 C C . ALA B 1 92 ? 6.309 11.297 24.016 1 84.94 92 ALA B C 1
ATOM 1718 O O . ALA B 1 92 ? 6.875 11.219 22.922 1 84.94 92 ALA B O 1
ATOM 1719 N N . ARG B 1 93 ? 6.426 10.398 25 1 82.44 93 ARG B N 1
ATOM 1720 C CA . ARG B 1 93 ? 7.117 9.141 24.75 1 82.44 93 ARG B CA 1
ATOM 1721 C C . ARG B 1 93 ? 6.242 8.188 23.938 1 82.44 93 ARG B C 1
ATOM 1723 O O . ARG B 1 93 ? 6.719 7.527 23.016 1 82.44 93 ARG B O 1
ATOM 1730 N N . GLU B 1 94 ? 4.949 8.289 24.234 1 89.88 94 GLU B N 1
ATOM 1731 C CA . GLU B 1 94 ? 4.035 7.348 23.594 1 89.88 94 GLU B CA 1
ATOM 1732 C C . GLU B 1 94 ? 3.236 8.023 22.484 1 89.88 94 GLU B C 1
ATOM 1734 O O . GLU B 1 94 ? 2.715 9.125 22.672 1 89.88 94 GLU B O 1
ATOM 1739 N N . PRO B 1 95 ? 3.189 7.371 21.422 1 94.69 95 PRO B N 1
ATOM 1740 C CA . PRO B 1 95 ? 2.383 7.934 20.328 1 94.69 95 PRO B CA 1
ATOM 1741 C C . PRO B 1 95 ? 0.882 7.793 20.578 1 94.69 95 PRO B C 1
ATOM 1743 O O . PRO B 1 95 ? 0.449 6.875 21.281 1 94.69 95 PRO B O 1
ATOM 1746 N N . VAL B 1 96 ? 0.128 8.719 20.047 1 93.81 96 VAL B N 1
ATOM 1747 C CA . VAL B 1 96 ? -1.327 8.648 20.125 1 93.81 96 VAL B CA 1
ATOM 1748 C C . VAL B 1 96 ? -1.869 7.895 18.906 1 93.81 96 VAL B C 1
ATOM 1750 O O . VAL B 1 96 ? -3.023 7.465 18.906 1 93.81 96 VAL B O 1
ATOM 1753 N N . ALA B 1 97 ? -1.053 7.781 17.875 1 95.75 97 ALA B N 1
ATOM 1754 C CA . ALA B 1 97 ? -1.415 7.023 16.688 1 95.75 97 ALA B CA 1
ATOM 1755 C C . ALA B 1 97 ? -0.171 6.52 15.961 1 95.75 97 ALA B C 1
ATOM 1757 O O . ALA B 1 97 ? 0.875 7.172 15.977 1 95.75 97 ALA B O 1
ATOM 1758 N N . ILE B 1 98 ? -0.252 5.379 15.445 1 97.75 98 ILE B N 1
ATOM 1759 C CA . ILE B 1 98 ? 0.73 4.816 14.531 1 97.75 98 ILE B CA 1
ATOM 1760 C C . ILE B 1 98 ? 0.05 4.43 13.219 1 97.75 98 ILE B C 1
ATOM 1762 O O . ILE B 1 98 ? -0.975 3.742 13.227 1 97.75 98 ILE B O 1
ATOM 1766 N N . GLY B 1 99 ? 0.59 4.926 12.164 1 98.19 99 GLY B N 1
ATOM 1767 C CA . GL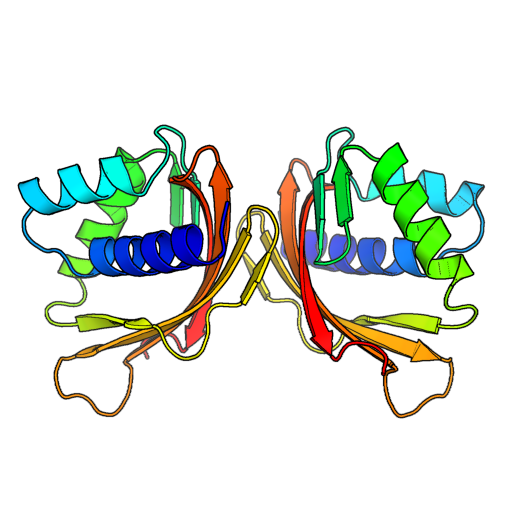Y B 1 99 ? 0.021 4.625 10.859 1 98.19 99 GLY B CA 1
ATOM 1768 C C . GLY B 1 99 ? 1.021 4.016 9.898 1 98.19 99 GLY B C 1
ATOM 1769 O O . GLY B 1 99 ? 2.221 3.977 10.18 1 98.19 99 GLY B O 1
ATOM 1770 N N . PHE B 1 100 ? 0.491 3.475 8.859 1 98.75 100 PHE B N 1
ATOM 1771 C CA . PHE B 1 100 ? 1.235 2.826 7.789 1 98.75 100 PHE B CA 1
ATOM 1772 C C . PHE B 1 100 ? 0.723 3.277 6.426 1 98.75 100 PHE B C 1
ATOM 1774 O O . PHE B 1 100 ? -0.484 3.258 6.172 1 98.75 100 PHE B O 1
ATOM 1781 N N . ASP B 1 101 ? 1.651 3.748 5.594 1 98.88 101 ASP B N 1
ATOM 1782 C CA . ASP B 1 101 ? 1.262 4.215 4.266 1 98.88 101 ASP B CA 1
ATOM 1783 C C . ASP B 1 101 ? 2.01 3.451 3.174 1 98.88 101 ASP B C 1
ATOM 1785 O O . ASP B 1 101 ? 3.197 3.158 3.318 1 98.88 101 ASP B O 1
ATOM 1789 N N . VAL B 1 102 ? 1.323 3.133 2.105 1 98.88 102 VAL B N 1
ATOM 1790 C CA . VAL B 1 102 ? 1.946 2.867 0.813 1 98.88 102 VAL B CA 1
ATOM 1791 C C . VAL B 1 102 ? 1.646 4.012 -0.152 1 98.88 102 VAL B C 1
ATOM 1793 O O . VAL B 1 102 ? 0.493 4.426 -0.292 1 98.88 102 VAL B O 1
ATOM 1796 N N . VAL B 1 103 ? 2.695 4.523 -0.837 1 98.75 103 VAL B N 1
ATOM 1797 C CA . VAL B 1 103 ? 2.51 5.625 -1.777 1 98.75 103 VAL B CA 1
AT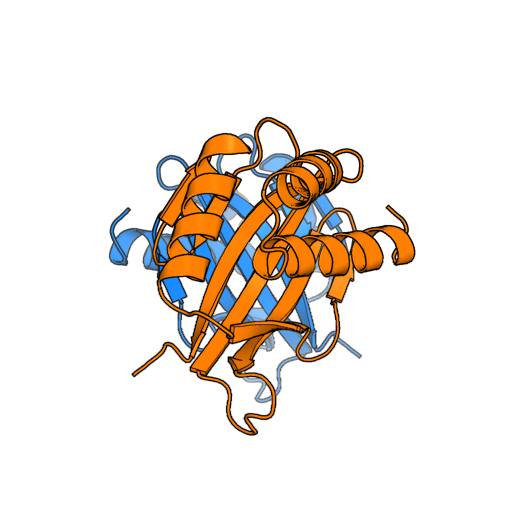OM 1798 C C . VAL B 1 103 ? 2.945 5.191 -3.176 1 98.75 103 VAL B C 1
ATOM 1800 O O . VAL B 1 103 ? 3.889 4.41 -3.324 1 98.75 103 VAL B O 1
ATOM 1803 N N . VAL B 1 104 ? 2.232 5.648 -4.156 1 98.5 104 VAL B N 1
ATOM 1804 C CA . VAL B 1 104 ? 2.574 5.531 -5.57 1 98.5 104 VAL B CA 1
ATOM 1805 C C . VAL B 1 104 ? 2.906 6.906 -6.137 1 98.5 104 VAL B C 1
ATOM 1807 O O . VAL B 1 104 ? 2.168 7.871 -5.918 1 98.5 104 VAL B O 1
ATOM 1810 N N . THR B 1 105 ? 4.043 6.949 -6.828 1 98.06 105 THR B N 1
ATOM 1811 C CA . THR B 1 105 ? 4.496 8.242 -7.328 1 98.06 105 THR B CA 1
ATOM 1812 C C . THR B 1 105 ? 4.41 8.297 -8.852 1 98.06 105 THR B C 1
ATOM 1814 O O . THR B 1 105 ? 4.434 7.254 -9.516 1 98.06 105 THR B O 1
ATOM 1817 N N . GLU B 1 106 ? 4.188 9.438 -9.352 1 96.38 106 GLU B N 1
ATOM 1818 C CA . GLU B 1 106 ? 4.219 9.766 -10.773 1 96.38 106 GLU B CA 1
ATOM 1819 C C . GLU B 1 106 ? 4.895 11.117 -11.008 1 96.38 106 GLU B C 1
ATOM 1821 O O . GLU B 1 106 ? 4.477 12.133 -10.453 1 96.38 106 GLU B O 1
ATOM 1826 N N . GLN B 1 107 ? 5.984 11.055 -11.766 1 94.12 107 GLN B N 1
ATOM 1827 C CA . GLN B 1 107 ? 6.727 12.266 -12.102 1 94.12 107 GLN B CA 1
ATOM 1828 C C . GLN B 1 107 ? 7.188 13 -10.844 1 94.12 107 GLN B C 1
ATOM 1830 O O . GLN B 1 107 ? 7.016 14.219 -10.727 1 94.12 107 GLN B O 1
ATOM 1835 N N . GLY B 1 108 ? 7.562 12.211 -9.883 1 95 108 GLY B N 1
ATOM 1836 C CA . GLY B 1 108 ? 8.234 12.758 -8.711 1 95 108 GLY B CA 1
ATOM 1837 C C . GLY B 1 108 ? 7.27 13.281 -7.664 1 95 108 GLY B C 1
ATOM 1838 O O . GLY B 1 108 ? 7.68 13.938 -6.703 1 95 108 GLY B O 1
ATOM 1839 N N . ARG B 1 109 ? 5.93 13.008 -7.844 1 97.69 109 ARG B N 1
ATOM 1840 C CA . ARG B 1 109 ? 4.914 13.453 -6.895 1 97.69 109 ARG B CA 1
ATOM 1841 C C . ARG B 1 109 ? 4.051 12.289 -6.43 1 97.69 109 ARG B C 1
ATOM 1843 O O . ARG B 1 109 ? 4.016 11.234 -7.078 1 97.69 109 ARG B O 1
ATOM 1850 N N . MET B 1 110 ? 3.367 12.508 -5.297 1 98.44 110 MET B N 1
ATOM 1851 C CA . MET B 1 110 ? 2.434 11.5 -4.809 1 98.44 110 MET B CA 1
ATOM 1852 C C . MET B 1 110 ? 1.203 11.414 -5.707 1 98.44 110 MET B C 1
ATOM 1854 O O . MET B 1 110 ? 0.489 12.406 -5.883 1 98.44 110 MET B O 1
ATOM 1858 N N . LYS B 1 111 ? 1.036 10.312 -6.262 1 98.62 111 LYS B N 1
ATOM 1859 C CA . LYS B 1 111 ? -0.149 10.078 -7.082 1 98.62 111 LYS B CA 1
ATOM 1860 C C . LYS B 1 111 ? -1.257 9.414 -6.27 1 98.62 111 LYS B C 1
ATOM 1862 O O . LYS B 1 111 ? -2.438 9.719 -6.457 1 98.62 111 LYS B O 1
ATOM 1867 N N . ARG B 1 112 ? -0.862 8.562 -5.355 1 98.81 112 ARG B N 1
ATOM 1868 C CA . ARG B 1 112 ? -1.81 7.906 -4.457 1 98.81 112 ARG B CA 1
ATOM 1869 C C . ARG B 1 112 ? -1.159 7.582 -3.117 1 98.81 112 ARG B C 1
ATOM 1871 O O . ARG B 1 112 ? -0.005 7.152 -3.068 1 98.81 112 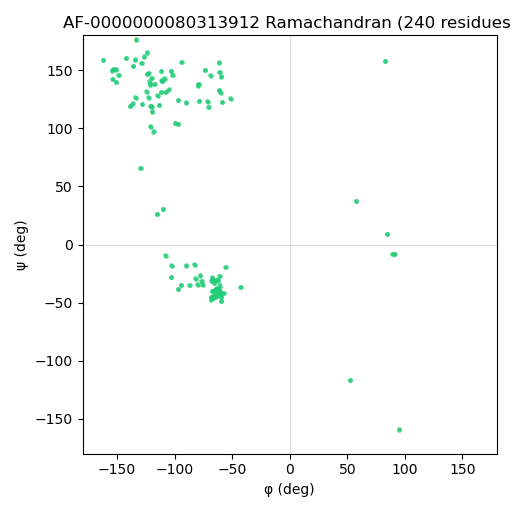ARG B O 1
ATOM 1878 N N . VAL B 1 113 ? -1.883 7.77 -2.049 1 98.88 113 VAL B N 1
ATOM 1879 C CA . VAL B 1 113 ? -1.506 7.34 -0.707 1 98.88 113 VAL B CA 1
ATOM 1880 C C . VAL B 1 113 ? -2.545 6.363 -0.165 1 98.88 113 VAL B C 1
ATOM 1882 O O . VAL B 1 113 ? -3.725 6.703 -0.042 1 98.88 113 VAL B O 1
ATOM 1885 N N . CYS B 1 114 ? -2.176 5.152 0.058 1 98.94 114 CYS B N 1
ATOM 1886 C CA . CYS B 1 114 ? -2.98 4.148 0.749 1 98.94 114 CYS B CA 1
ATOM 1887 C C . CYS B 1 114 ? -2.588 4.055 2.219 1 98.94 114 CYS B C 1
ATOM 1889 O O . CYS B 1 114 ? -1.568 3.453 2.557 1 98.94 114 CYS B O 1
ATOM 1891 N N . GLY B 1 115 ? -3.439 4.629 3.012 1 98.81 115 GLY B N 1
ATOM 1892 C CA . GLY B 1 115 ? -3.121 4.703 4.43 1 98.81 115 GLY B CA 1
ATOM 1893 C C . GLY B 1 115 ? -3.865 3.674 5.262 1 98.81 115 GLY B C 1
ATOM 1894 O O . GLY B 1 115 ? -5.023 3.363 4.98 1 98.81 115 GLY B O 1
ATOM 1895 N N . PHE B 1 116 ? -3.221 3.213 6.262 1 98.69 116 PHE B N 1
ATOM 1896 C CA . PHE B 1 116 ? -3.752 2.316 7.281 1 98.69 116 PHE B CA 1
ATOM 1897 C C . PHE B 1 116 ? -3.348 2.783 8.672 1 98.69 116 PHE B C 1
ATOM 1899 O O . PHE B 1 116 ? -2.402 3.561 8.828 1 98.69 116 PHE B O 1
ATOM 1906 N N . LEU B 1 117 ? -4.113 2.33 9.648 1 98 117 LEU B N 1
ATOM 1907 C CA . LEU B 1 117 ? -3.822 2.719 11.031 1 98 117 LEU B CA 1
ATOM 1908 C C . LEU B 1 117 ? -3.545 1.493 11.891 1 98 117 LEU B C 1
ATOM 1910 O O . LEU B 1 117 ? -4.395 0.606 12.008 1 98 117 LEU B O 1
ATOM 1914 N N . ASP B 1 118 ? -2.369 1.433 12.445 1 96.81 118 ASP B N 1
ATOM 1915 C CA . ASP B 1 118 ? -1.952 0.321 13.297 1 96.81 118 ASP B CA 1
ATOM 1916 C C . ASP B 1 118 ? -2.357 0.557 14.75 1 96.81 118 ASP B C 1
ATOM 1918 O O . ASP B 1 118 ? -2.602 -0.395 15.492 1 96.81 118 ASP B O 1
ATOM 1922 N N . GLU B 1 119 ? -2.312 1.788 15.125 1 91.25 119 GLU B N 1
ATOM 1923 C CA . GLU B 1 119 ? -2.775 2.229 16.438 1 91.25 119 GLU B CA 1
ATOM 1924 C C . GLU B 1 119 ? -3.59 3.516 16.328 1 91.25 119 GLU B C 1
ATOM 1926 O O . GLU B 1 119 ? -3.133 4.5 15.75 1 91.25 119 GLU B O 1
ATOM 1931 N N . GLN B 1 120 ? -4.82 3.445 16.781 1 84.94 120 GLN B N 1
ATOM 1932 C CA . GLN B 1 120 ? -5.703 4.605 16.75 1 84.94 120 GLN B CA 1
ATOM 1933 C C . GLN B 1 120 ? -5.84 5.242 18.125 1 84.94 120 GLN B C 1
ATOM 1935 O O . GLN B 1 120 ? -5.707 4.559 19.141 1 84.94 120 GLN B O 1
ATOM 1940 N N . PRO B 1 121 ? -6.051 6.555 18.062 1 71.5 121 PRO B N 1
ATOM 1941 C CA . PRO B 1 121 ? -6.242 7.215 19.344 1 71.5 121 PRO B CA 1
ATOM 1942 C C . PRO B 1 121 ? -7.426 6.652 20.125 1 71.5 121 PRO B C 1
ATOM 1944 O O . PRO B 1 121 ? -8.422 6.23 19.531 1 71.5 121 PRO B O 1
ATOM 1947 N N . GLY B 1 122 ? -7.156 6.141 21.438 1 59 122 GLY B N 1
ATOM 1948 C CA . GLY B 1 122 ? -8.227 5.699 22.328 1 59 122 GLY B CA 1
ATOM 1949 C C . GLY B 1 122 ? -9.305 6.75 22.531 1 59 122 GLY B C 1
ATOM 1950 O O . GLY B 1 122 ? -9.078 7.938 22.281 1 59 122 GLY B O 1
#

Foldseek 3Di:
DDPVLVVVLVQLVQVLLVDDDPVVSVVSLVQAADQQAWEDEPVDTATGSVRVSVVSNVVCVVDPQKGKDWDDDWDDDDFKIKTKIFIDHVPDPDGQWIKIWMFGDDPSHTRYIYIYTPHHHD/DDPVLVVVLVQLVQVLLVDPDPVVSVVSLVQAADQQAWEDEPVDTATGSVRVSVVSNVVCVVDPQKGKDWDDDWDDDDFKIKTKIFIDHVPDPDGQWIKIWMFGDDPSHTRYIYIYTPHHHD

pLDDT: mean 94.82, std 7.61, range [52.84, 98.94]

Organism: NCBI:txid927083

Secondary structure (DSSP, 8-state):
--HHHHHHHHHHHHHHHH---HHHHHHHHHHHEEEEEEEEETTEEEEHHHHHHHHHHHHHHHSTTEEEEE-S--EEETTEEEEEEEEEETT-SS-SEEEEEEEEEETTEEEEEEEEEEE---/--HHHHHHHHHHHHHHHH---HHHHHHHHHHHEEEEEEEEETTEEEEHHHHHHHHHHHHHHHSTTEEEEE-S--EEETTEEEEEEEEEETT-SS-SEEEEEEEEEETTEEEEEEEEEEE---